Protein AF-A0A067BK32-F1 (afdb_monomer_lite)

Organism: Saprolegnia parasitica (strain CBS 223.65) (NCBI:txid695850)

Radius of gyration: 45.46 Å; chains: 1; bounding box: 81×69×122 Å

pLDDT: mean 74.35, std 18.33, range [33.38, 98.12]

Foldseek 3Di:
DDDPPDDDPVVVVVVVVPDPPPDPPPPPDDPDDDDDDDDDPPDDDDVVNVVVVVVVVVVVVVVVVVVVVVVCVVDPPPPVVVVVVVVVVVVVVVVVVVVVVVVVVVVVVVVVVVVVVVVCVVAVCQVVDPDDPPVNDLDADPPPRPVSVVVVVVVVVVCCVVVCVVVVVVVCPVPQDKDKDWDWDQDPPDPHGYTDIDIDIDHDDPDDPVVVVVD

Sequence (215 aa):
MASIAYGDDIFCQDIAVLVPTSGEASHDSPSSLSSGSEAKKRRRPTALDELKYLRAKHDELSTQLEQLRAITSIVPVESQWASRAATQAQAAQQALHENAQLQGLLDDQMKLLATLQRAFTRRPKLCAYSAMASWKRASLGPTDRHATLARILDDHLGKLSTEYIRHDLHAHEASRERYVHVQLEDSEDGDEASLVLHMTVCHSWPVPFMELAAL

Secondary structure (DSSP, 8-state):
------SHHHHHHHHHHHS------------------------PPPHHHHHHHHHHHHHHHHHHHHHHHHHHHHS----HHHHHHHHHHHHHHHHHHHHHHHHHHHHHHHHHHHHHHHHHHH-GGGGS-----TTTS----SSSHHHHHHHHHHHHHHHHHHHHHHTTHHHHTT--S-EEEEEEEEE-SSSS-EEEEEEEEE------HHHHTT-

Structure (mmCIF, N/CA/C/O backbone):
data_AF-A0A067BK32-F1
#
_entry.id   AF-A0A067BK32-F1
#
loop_
_atom_site.group_PDB
_atom_site.id
_atom_site.type_symbol
_atom_site.label_atom_id
_atom_site.label_alt_id
_atom_site.label_comp_id
_atom_site.label_asym_id
_atom_site.label_entity_id
_atom_site.label_seq_id
_atom_site.pdbx_PDB_ins_code
_atom_site.Cartn_x
_atom_site.Cartn_y
_atom_site.Cartn_z
_atom_site.occupancy
_atom_site.B_iso_or_equiv
_atom_site.auth_seq_id
_atom_site.auth_comp_id
_atom_site.auth_asym_id
_atom_site.auth_atom_id
_atom_site.pdbx_PDB_model_num
ATOM 1 N N . MET A 1 1 ? -8.965 25.009 11.854 1.00 38.75 1 MET A N 1
ATOM 2 C CA . MET A 1 1 ? -9.254 24.918 13.301 1.00 38.75 1 MET A CA 1
ATOM 3 C C . MET A 1 1 ? -10.749 25.095 13.499 1.00 38.75 1 MET A C 1
ATOM 5 O O . MET A 1 1 ? -11.219 26.222 13.494 1.00 38.75 1 MET A O 1
ATOM 9 N N . ALA A 1 2 ? -11.492 23.996 13.605 1.00 33.38 2 ALA A N 1
ATOM 10 C CA . ALA A 1 2 ? -12.879 24.002 14.056 1.00 33.38 2 ALA A CA 1
ATOM 11 C C . ALA A 1 2 ? -12.955 22.969 15.183 1.00 33.38 2 ALA A C 1
ATOM 13 O O . ALA A 1 2 ? -12.738 21.783 14.953 1.00 33.38 2 ALA A O 1
ATOM 14 N N . SER A 1 3 ? -13.113 23.466 16.408 1.00 43.81 3 SER A N 1
ATOM 15 C CA . SER A 1 3 ? -13.216 22.663 17.622 1.00 43.81 3 SER A CA 1
ATOM 16 C C . SER A 1 3 ? -14.595 22.012 17.650 1.00 43.81 3 SER A C 1
ATOM 18 O O . SER A 1 3 ? -15.600 22.715 17.739 1.00 43.81 3 SER A O 1
ATOM 20 N N . ILE A 1 4 ? -14.649 20.687 17.530 1.00 42.97 4 ILE A N 1
ATOM 21 C CA . ILE A 1 4 ? -15.878 19.913 17.715 1.00 42.97 4 ILE A CA 1
ATOM 22 C C . ILE A 1 4 ? -16.001 19.655 19.218 1.00 42.97 4 ILE A C 1
ATOM 24 O O . ILE A 1 4 ? -15.576 18.624 19.727 1.00 42.97 4 ILE A O 1
ATOM 28 N N . ALA A 1 5 ? -16.531 20.639 19.940 1.00 50.09 5 ALA A N 1
ATOM 29 C CA . ALA A 1 5 ? -17.083 20.433 21.271 1.00 50.09 5 ALA A CA 1
ATOM 30 C C . ALA A 1 5 ? -18.533 19.965 21.087 1.00 50.09 5 ALA A C 1
ATOM 32 O O . ALA A 1 5 ? -19.451 20.775 21.042 1.00 50.09 5 ALA A O 1
ATOM 33 N N . TYR A 1 6 ? -18.726 18.668 20.859 1.00 51.09 6 TYR A N 1
ATOM 34 C CA . TYR A 1 6 ? -20.048 18.045 20.789 1.00 51.09 6 TYR A CA 1
ATOM 35 C C . TYR A 1 6 ? -19.916 16.640 21.370 1.00 51.09 6 TYR A C 1
ATOM 37 O O . TYR A 1 6 ? -19.295 15.777 20.752 1.00 51.09 6 TYR A O 1
ATOM 45 N N . GLY A 1 7 ? -20.444 16.420 22.574 1.00 49.25 7 GLY A N 1
ATOM 46 C CA . GLY A 1 7 ? -20.444 15.081 23.163 1.00 49.25 7 GLY A CA 1
ATOM 47 C C . GLY A 1 7 ? -21.016 14.969 24.571 1.00 49.25 7 GLY A C 1
ATOM 48 O O . GLY A 1 7 ? -21.727 14.006 24.832 1.00 49.25 7 GLY A O 1
ATOM 49 N N . ASP A 1 8 ? -20.782 15.949 25.446 1.00 48.12 8 ASP A N 1
ATOM 50 C CA . ASP A 1 8 ? -21.099 15.766 26.874 1.00 48.12 8 ASP A CA 1
ATOM 51 C C . ASP A 1 8 ? -22.463 16.345 27.292 1.00 48.12 8 ASP A C 1
ATOM 53 O O . ASP A 1 8 ? -23.117 15.797 28.183 1.00 48.12 8 ASP A O 1
ATOM 57 N N . ASP A 1 9 ? -22.957 17.384 26.607 1.00 51.69 9 ASP A N 1
ATOM 58 C CA . ASP A 1 9 ? -24.233 18.031 26.962 1.00 51.69 9 ASP A CA 1
ATOM 59 C C . ASP A 1 9 ? -25.455 17.162 26.625 1.00 51.69 9 ASP A C 1
ATOM 61 O O . ASP A 1 9 ? -26.417 17.115 27.389 1.00 51.69 9 ASP A O 1
ATOM 65 N N . ILE A 1 10 ? -25.398 16.412 25.519 1.00 56.38 10 ILE A N 1
ATOM 66 C CA . ILE A 1 10 ? -26.507 15.551 25.069 1.00 56.38 10 ILE A CA 1
ATOM 67 C C . ILE A 1 10 ? -26.691 14.372 26.031 1.00 56.38 10 ILE A C 1
ATOM 69 O O . ILE A 1 10 ? -27.813 14.016 26.381 1.00 56.38 10 ILE A O 1
ATOM 73 N N . PHE A 1 11 ? -25.587 13.803 26.517 1.00 52.06 11 PHE A N 1
ATOM 74 C CA . PHE A 1 11 ? -25.623 12.668 27.432 1.00 52.06 11 PHE A CA 1
ATOM 75 C C . PHE A 1 11 ? -26.171 13.050 28.816 1.00 52.06 11 PHE A C 1
ATOM 77 O O . PHE A 1 11 ? -26.945 12.300 29.412 1.00 52.06 11 PHE A O 1
ATOM 84 N N . CYS A 1 12 ? -25.825 14.240 29.319 1.00 52.59 12 CYS A N 1
ATOM 85 C CA . CYS A 1 12 ? -26.337 14.733 30.600 1.00 52.59 12 CYS A CA 1
ATOM 86 C C . CYS A 1 12 ? -27.848 15.015 30.563 1.00 52.59 12 CYS A C 1
ATOM 88 O O . CYS A 1 12 ? -28.532 14.862 31.577 1.00 52.59 12 CYS A O 1
ATOM 90 N N . GLN A 1 13 ? -28.376 15.400 29.399 1.00 52.75 13 GLN A N 1
ATOM 91 C CA . GLN A 1 13 ? -29.782 15.764 29.239 1.00 52.75 13 GLN A CA 1
ATOM 92 C C . GLN A 1 13 ? -30.710 14.542 29.273 1.00 52.75 13 GLN A C 1
ATOM 94 O O . GLN A 1 13 ? -31.777 14.607 29.882 1.00 52.75 13 GLN A O 1
ATOM 99 N N . ASP A 1 14 ? -30.269 13.404 28.730 1.00 45.34 14 ASP A N 1
ATOM 100 C CA . ASP A 1 14 ? -31.047 12.158 28.726 1.00 45.34 14 ASP A CA 1
ATOM 101 C C . ASP A 1 14 ? -31.109 11.484 30.109 1.00 45.34 14 ASP A C 1
ATOM 103 O O . ASP A 1 14 ? -32.109 10.852 30.459 1.00 45.34 14 ASP A O 1
ATOM 107 N N . ILE A 1 15 ? -30.084 11.665 30.951 1.00 54.59 15 ILE A N 1
ATOM 108 C CA . ILE A 1 15 ? -30.085 11.158 32.335 1.00 54.59 15 ILE A CA 1
ATOM 109 C C . ILE A 1 15 ? -31.067 11.948 33.213 1.00 54.59 15 ILE A C 1
ATOM 111 O O . ILE A 1 15 ? -31.741 11.364 34.064 1.00 54.59 15 ILE A O 1
ATOM 115 N N . ALA A 1 16 ? -31.204 13.257 32.982 1.00 52.81 16 ALA A N 1
ATOM 116 C CA . ALA A 1 16 ? -32.119 14.113 33.738 1.00 52.81 16 ALA A CA 1
ATOM 117 C C . ALA A 1 16 ? -33.607 13.763 33.519 1.00 52.81 16 ALA A C 1
ATOM 119 O O . ALA A 1 16 ? -34.435 14.067 34.374 1.00 52.81 16 ALA A O 1
ATOM 120 N N . VAL A 1 17 ? -33.949 13.092 32.413 1.00 56.91 17 VAL A N 1
ATOM 121 C CA . VAL A 1 17 ? -35.329 12.691 32.075 1.00 56.91 17 VAL A CA 1
ATOM 122 C C . VAL A 1 17 ? -35.758 11.395 32.785 1.00 56.91 17 VAL A C 1
ATOM 124 O O . VAL A 1 17 ? -36.950 11.165 32.982 1.00 56.91 17 VAL A O 1
ATOM 127 N N . LEU A 1 18 ? -34.809 10.551 33.206 1.00 45.41 18 LEU A N 1
ATOM 128 C CA . LEU A 1 18 ? -35.074 9.230 33.800 1.00 45.41 18 LEU A CA 1
ATOM 129 C C . LEU A 1 18 ? -35.029 9.203 35.335 1.00 45.41 18 LEU A C 1
ATOM 131 O O . LEU A 1 18 ? -35.359 8.177 35.932 1.00 45.41 18 LEU A O 1
ATOM 135 N N . VAL A 1 19 ? -34.659 10.309 35.985 1.00 46.62 19 VAL A N 1
ATOM 136 C CA . VAL A 1 19 ? -34.807 10.470 37.436 1.00 46.62 19 VAL A CA 1
ATOM 137 C C . VAL A 1 19 ? -36.202 11.036 37.706 1.00 46.62 19 VAL A C 1
ATOM 139 O O . VAL A 1 19 ? -36.477 12.165 37.302 1.00 46.62 19 VAL A O 1
ATOM 142 N N . PRO A 1 20 ? -37.097 10.320 38.411 1.00 41.03 20 PRO A N 1
ATOM 143 C CA . PRO A 1 20 ? -38.292 10.939 38.957 1.00 41.03 20 PRO A CA 1
ATOM 144 C C . PRO A 1 20 ? -37.831 12.008 39.949 1.00 41.03 20 PRO A C 1
ATOM 146 O O . PRO A 1 20 ? -37.384 11.696 41.055 1.00 41.03 20 PRO A O 1
ATOM 149 N N . THR A 1 21 ? -37.901 13.277 39.552 1.00 49.91 21 THR A N 1
ATOM 150 C CA . THR A 1 21 ? -37.787 14.405 40.473 1.00 49.91 21 THR A CA 1
ATOM 151 C C . THR A 1 21 ? -39.028 14.372 41.360 1.00 49.91 21 THR A C 1
ATOM 153 O O . THR A 1 21 ? -40.045 15.003 41.071 1.00 49.91 21 THR A O 1
ATOM 156 N N . SER A 1 22 ? -38.984 13.555 42.411 1.00 42.84 22 SER A N 1
ATOM 157 C CA . SER A 1 22 ? -39.954 13.593 43.496 1.00 42.84 22 SER A CA 1
ATOM 158 C C . SER A 1 22 ? -39.910 14.986 44.114 1.00 42.84 22 SER A C 1
ATOM 160 O O . SER A 1 22 ? -38.999 15.301 44.871 1.00 42.84 22 SER A O 1
ATOM 162 N N . GLY A 1 23 ? -40.887 15.798 43.705 1.00 41.62 23 GLY A N 1
ATOM 163 C CA . GLY A 1 23 ? -41.367 17.044 44.292 1.00 41.62 23 GLY A CA 1
ATOM 164 C C . GLY A 1 23 ? -40.408 17.787 45.212 1.00 41.62 23 GLY A C 1
ATOM 165 O O . GLY A 1 23 ? -40.389 17.546 46.419 1.00 41.62 23 GLY A O 1
ATOM 166 N N . GLU A 1 24 ? -39.743 18.806 44.668 1.00 35.66 24 GLU A N 1
ATOM 167 C CA . GLU A 1 24 ? -39.462 19.994 45.465 1.00 35.66 24 GLU A CA 1
ATOM 168 C C . GLU A 1 24 ? -40.808 20.543 45.945 1.00 35.66 24 GLU A C 1
ATOM 170 O O . GLU A 1 24 ? -41.610 21.077 45.177 1.00 35.66 24 GLU A O 1
ATOM 175 N N . ALA A 1 25 ? -41.087 20.321 47.228 1.00 35.91 25 ALA A N 1
ATOM 176 C CA . ALA A 1 25 ? -42.214 20.908 47.916 1.00 35.91 25 ALA A CA 1
ATOM 177 C C . ALA A 1 25 ? -42.129 22.429 47.762 1.00 35.91 25 ALA A C 1
ATOM 179 O O . ALA A 1 25 ? -41.284 23.092 48.366 1.00 35.91 25 ALA A O 1
ATOM 180 N N . SER A 1 26 ? -43.019 22.968 46.931 1.00 35.00 26 SER A N 1
ATOM 181 C CA . SER A 1 26 ? -43.326 24.385 46.871 1.00 35.00 26 SER A CA 1
ATOM 182 C C . SER A 1 26 ? -43.656 24.854 48.284 1.00 35.00 26 SER A C 1
ATOM 184 O O . SER A 1 26 ? -44.648 24.437 48.883 1.00 35.00 26 SER A O 1
ATOM 186 N N . HIS A 1 27 ? -42.790 25.697 48.836 1.00 40.78 27 HIS A N 1
ATOM 187 C CA . HIS A 1 27 ? -43.061 26.417 50.068 1.00 40.78 27 HIS A CA 1
ATOM 188 C C . HIS A 1 27 ? -44.079 27.511 49.735 1.00 40.78 27 HIS A C 1
ATOM 190 O O . HIS A 1 27 ? -43.729 28.658 49.455 1.00 40.78 27 HIS A O 1
ATOM 196 N N . ASP A 1 28 ? -45.352 27.122 49.702 1.00 36.59 28 ASP A N 1
ATOM 197 C CA . ASP A 1 28 ? -46.462 28.047 49.559 1.00 36.59 28 ASP A CA 1
ATOM 198 C C . ASP A 1 28 ? -46.444 28.969 50.784 1.00 36.59 28 ASP A C 1
ATOM 200 O O . ASP A 1 28 ? -46.617 28.545 51.930 1.00 36.59 28 ASP A O 1
ATOM 204 N N . SER A 1 29 ? -46.083 30.226 50.545 1.00 42.22 29 SER A N 1
ATOM 205 C CA . SER A 1 29 ? -46.032 31.273 51.556 1.00 42.22 29 SER A CA 1
ATOM 206 C C . SER A 1 29 ? -47.353 32.030 51.499 1.00 42.22 29 SER A C 1
ATOM 208 O O . SER A 1 29 ? -47.528 32.849 50.592 1.00 42.22 29 SER A O 1
ATOM 210 N N . PRO A 1 30 ? -48.293 31.831 52.442 1.00 40.12 30 PRO A N 1
ATOM 211 C CA . PRO A 1 30 ? -49.469 32.672 52.494 1.00 40.12 30 PRO A CA 1
ATOM 212 C C . PRO A 1 30 ? -49.070 34.002 53.133 1.00 40.12 30 PRO A C 1
ATOM 214 O O . PRO A 1 30 ? -48.959 34.151 54.350 1.00 40.12 30 PRO A O 1
ATOM 217 N N . SER A 1 31 ? -48.844 34.992 52.276 1.00 40.00 31 SER A N 1
ATOM 218 C CA . SER A 1 31 ? -48.843 36.393 52.677 1.00 40.00 31 SER A CA 1
ATOM 219 C C . SER A 1 31 ? -50.287 36.805 52.967 1.00 40.00 31 SER A C 1
ATOM 221 O O . SER A 1 31 ? -51.027 37.155 52.053 1.00 40.00 31 SER A O 1
ATOM 223 N N . SER A 1 32 ? -50.704 36.786 54.232 1.00 35.78 32 SER A N 1
ATOM 224 C CA . SER A 1 32 ? -51.893 37.525 54.664 1.00 35.78 32 SER A CA 1
ATOM 225 C C . SER A 1 32 ? -51.626 38.235 55.984 1.00 35.78 32 SER A C 1
ATOM 227 O O . SER A 1 32 ? -51.485 37.613 57.037 1.00 35.78 32 SER A O 1
ATOM 229 N N . LEU A 1 33 ? -51.555 39.562 55.893 1.00 47.06 33 LEU A N 1
ATOM 230 C CA . LEU A 1 33 ? -51.548 40.501 57.005 1.00 47.06 33 LEU A CA 1
ATOM 231 C C . LEU A 1 33 ? -52.741 40.243 57.935 1.00 47.06 33 LEU A C 1
ATOM 233 O O . LEU A 1 33 ? -53.889 40.377 57.520 1.00 47.06 33 LEU A O 1
ATOM 237 N N . SER A 1 34 ? -52.472 39.941 59.204 1.00 38.38 34 SER A N 1
ATOM 238 C CA . SER A 1 34 ? -53.418 40.162 60.296 1.00 38.38 34 SER A CA 1
ATOM 239 C C . SER A 1 34 ? -52.679 40.209 61.634 1.00 38.38 34 SER A C 1
ATOM 241 O O . SER A 1 34 ? -51.953 39.296 62.015 1.00 38.38 34 SER A O 1
ATOM 243 N N . SER A 1 35 ? -52.847 41.353 62.286 1.00 43.84 35 SER A N 1
ATOM 244 C CA . SER A 1 35 ? -52.574 41.712 63.676 1.00 43.84 35 SER A CA 1
ATOM 245 C C . SER A 1 35 ? -52.558 40.582 64.718 1.00 43.84 35 SER A C 1
ATOM 247 O O . SER A 1 35 ? -53.483 39.779 64.774 1.00 43.84 35 SER A O 1
ATOM 249 N N . GLY A 1 36 ? -51.632 40.690 65.679 1.00 40.44 36 GLY A N 1
ATOM 250 C CA . GLY A 1 36 ? -51.876 40.256 67.062 1.00 40.44 36 GLY A CA 1
ATOM 251 C C . GLY A 1 36 ? -50.966 39.144 67.583 1.00 40.44 36 GLY A C 1
ATOM 252 O O . GLY A 1 36 ? -51.128 37.981 67.244 1.00 40.44 36 GLY A O 1
ATOM 253 N N . SER A 1 37 ? -50.022 39.548 68.437 1.00 47.47 37 SER A N 1
ATOM 254 C CA . SER A 1 37 ? -49.412 38.811 69.557 1.00 47.47 37 SER A CA 1
ATOM 255 C C . SER A 1 37 ? -49.754 37.320 69.741 1.00 47.47 37 SER A C 1
ATOM 257 O O . SER A 1 37 ? -50.876 36.985 70.099 1.00 47.47 37 SER A O 1
ATOM 259 N N . GLU A 1 38 ? -48.736 36.455 69.682 1.00 44.00 38 GLU A N 1
ATOM 260 C CA . GLU A 1 38 ? -48.214 35.715 70.849 1.00 44.00 38 GLU A CA 1
ATOM 261 C C . GLU A 1 38 ? -47.064 34.783 70.425 1.00 44.00 38 GLU A C 1
ATOM 263 O O . GLU A 1 38 ? -47.200 33.912 69.565 1.00 44.00 38 GLU A O 1
ATOM 268 N N . ALA A 1 39 ? -45.893 34.961 71.044 1.00 49.50 39 ALA A N 1
ATOM 269 C CA . ALA A 1 39 ? -44.723 34.122 70.814 1.00 49.50 39 ALA A CA 1
ATOM 270 C C . ALA A 1 39 ? -44.984 32.693 71.324 1.00 49.50 39 ALA A C 1
ATOM 272 O O . ALA A 1 39 ? -44.897 32.403 72.521 1.00 49.50 39 ALA A O 1
ATOM 273 N N . LYS A 1 40 ? -45.298 31.777 70.404 1.00 55.94 40 LYS A N 1
ATOM 274 C CA . LYS A 1 40 ? -45.532 30.362 70.705 1.00 55.94 40 LYS A CA 1
ATOM 275 C C . LYS A 1 40 ? -44.207 29.715 71.123 1.00 55.94 40 LYS A C 1
ATOM 277 O O . LYS A 1 40 ? -43.351 29.407 70.296 1.00 55.94 40 LYS A O 1
ATOM 282 N N . LYS A 1 41 ? -44.014 29.549 72.436 1.00 58.38 41 LYS A N 1
ATOM 283 C CA . LYS A 1 41 ? -42.850 28.875 73.036 1.00 58.38 41 LYS A CA 1
ATOM 284 C C . LYS A 1 41 ? -42.642 27.518 72.350 1.00 58.38 41 LYS A C 1
ATOM 286 O O . LYS A 1 41 ? -43.539 26.676 72.390 1.00 58.38 41 LYS A O 1
ATOM 291 N N . ARG A 1 42 ? -41.466 27.307 71.737 1.00 58.50 42 ARG A N 1
ATOM 292 C CA . ARG A 1 42 ? -41.041 26.019 71.155 1.00 58.50 42 ARG A CA 1
ATOM 293 C C . ARG A 1 42 ? -41.154 24.940 72.233 1.00 58.50 42 ARG A C 1
ATOM 295 O O . ARG A 1 42 ? -40.305 24.857 73.119 1.00 58.50 42 ARG A O 1
ATOM 302 N N . ARG A 1 43 ? -42.223 24.140 72.184 1.00 63.34 43 ARG A N 1
ATOM 303 C CA . ARG A 1 43 ? -42.344 22.930 72.999 1.00 63.34 43 ARG A CA 1
ATOM 304 C C . ARG A 1 43 ? -41.241 21.990 72.533 1.00 63.34 43 ARG A C 1
ATOM 306 O O . ARG A 1 43 ? -41.213 21.610 71.367 1.00 63.34 43 ARG A O 1
ATOM 313 N N . ARG A 1 44 ? -40.296 21.694 73.424 1.00 65.44 44 ARG A N 1
ATOM 314 C CA . ARG A 1 44 ? -39.288 20.665 73.172 1.00 65.44 44 ARG A CA 1
ATOM 315 C C . ARG A 1 44 ? -40.045 19.336 73.068 1.00 65.44 44 ARG A C 1
ATOM 317 O O . ARG A 1 44 ? -40.828 19.063 73.984 1.00 65.44 44 ARG A O 1
ATOM 324 N N . PRO A 1 45 ? -39.905 18.584 71.967 1.00 63.69 45 PRO A N 1
ATOM 325 C CA . PRO A 1 45 ? -40.526 17.273 71.859 1.00 63.69 45 PRO A CA 1
ATOM 326 C C . PRO A 1 45 ? -40.067 16.426 73.044 1.00 63.69 45 PRO A C 1
ATOM 328 O O . PRO A 1 45 ? -38.918 16.499 73.482 1.00 63.69 45 PRO A O 1
ATOM 331 N N . THR A 1 46 ? -41.006 15.709 73.649 1.00 73.94 46 THR A N 1
ATOM 332 C CA . THR A 1 46 ? -40.660 14.817 74.750 1.00 73.94 46 THR A CA 1
ATOM 333 C C . THR A 1 46 ? -39.939 13.603 74.173 1.00 73.94 46 THR A C 1
ATOM 335 O O . THR A 1 46 ? -40.235 13.187 73.054 1.00 73.94 46 THR A O 1
ATOM 338 N N . ALA A 1 47 ? -39.010 13.003 74.921 1.00 77.06 47 ALA A N 1
ATOM 339 C CA . ALA A 1 47 ? -38.246 11.839 74.454 1.00 77.06 47 ALA A CA 1
ATOM 340 C C . ALA A 1 47 ? -39.145 10.684 73.952 1.00 77.06 47 ALA A C 1
ATOM 342 O O . ALA A 1 47 ? -38.744 9.890 73.106 1.00 77.06 47 ALA A O 1
ATOM 343 N N . LEU A 1 48 ? -40.389 10.603 74.439 1.00 83.00 48 LEU A N 1
ATOM 344 C CA . LEU A 1 48 ? -41.381 9.632 73.978 1.00 83.00 48 LEU A CA 1
ATOM 345 C C . LEU A 1 48 ? -41.925 9.935 72.575 1.00 83.00 48 LEU A C 1
ATOM 347 O O . LEU A 1 48 ? -42.189 9.000 71.821 1.00 83.00 48 LEU A O 1
ATOM 351 N N . ASP A 1 49 ? -42.089 11.207 72.215 1.00 83.31 49 ASP A N 1
ATOM 352 C CA . ASP A 1 49 ? -42.539 11.610 70.878 1.00 83.31 49 ASP A CA 1
ATOM 353 C C . ASP A 1 49 ? -41.432 11.387 69.845 1.00 83.31 49 ASP A C 1
ATOM 355 O O . ASP A 1 49 ? -41.693 10.891 68.749 1.00 83.31 49 ASP A O 1
ATOM 359 N N . GLU A 1 50 ? -40.183 11.655 70.229 1.00 87.44 50 GLU A N 1
ATOM 360 C CA . GLU A 1 50 ? -39.010 11.355 69.405 1.00 87.44 50 GLU A CA 1
ATOM 361 C C . GLU A 1 50 ? -38.855 9.845 69.184 1.00 87.44 50 GLU A C 1
ATOM 363 O O . GLU A 1 50 ? -38.654 9.406 68.054 1.00 87.44 50 GLU A O 1
ATOM 368 N N . LEU A 1 51 ? -39.040 9.021 70.223 1.00 88.44 51 LEU A N 1
ATOM 369 C CA . LEU A 1 51 ? -39.012 7.561 70.087 1.00 88.44 51 LEU A CA 1
ATOM 370 C C . LEU A 1 51 ? -40.121 7.027 69.173 1.00 88.44 51 LEU A C 1
ATOM 372 O O . LEU A 1 51 ? -39.884 6.092 68.408 1.00 88.44 51 LEU A O 1
ATOM 376 N N . LYS A 1 52 ? -41.327 7.604 69.227 1.00 89.25 52 LYS A N 1
ATOM 377 C CA . LYS A 1 52 ? -42.424 7.234 68.319 1.00 89.25 52 LYS A CA 1
ATOM 378 C C . LYS A 1 52 ? -42.111 7.617 66.877 1.00 89.25 52 LYS A C 1
ATOM 380 O O . LYS A 1 52 ? -42.326 6.804 65.985 1.00 89.25 52 LYS A O 1
ATOM 385 N N . TYR A 1 53 ? -41.572 8.814 66.661 1.00 89.19 53 TYR A N 1
ATOM 386 C CA . TYR A 1 53 ? -41.147 9.268 65.341 1.00 89.19 53 TYR A CA 1
ATOM 387 C C . TYR A 1 53 ? -40.046 8.373 64.760 1.00 89.19 53 TYR A C 1
ATOM 389 O O . TYR A 1 53 ? -40.147 7.938 63.616 1.00 89.19 53 TYR A O 1
ATOM 397 N N . LEU A 1 54 ? -39.032 8.033 65.560 1.00 91.81 54 LEU A N 1
ATOM 398 C CA . LEU A 1 54 ? -37.936 7.166 65.129 1.00 91.81 54 LEU A CA 1
ATOM 399 C C . LEU A 1 54 ? -38.410 5.747 64.805 1.00 91.81 54 LEU A C 1
ATOM 401 O O . LEU A 1 54 ? -37.938 5.170 63.831 1.00 91.81 54 LEU A O 1
ATOM 405 N N . ARG A 1 55 ? -39.363 5.197 65.567 1.00 91.94 55 ARG A N 1
ATOM 406 C CA . ARG A 1 55 ? -39.976 3.897 65.249 1.00 91.94 55 ARG A CA 1
ATOM 407 C C . ARG A 1 55 ? -40.796 3.952 63.967 1.00 91.94 55 ARG A C 1
ATOM 409 O O . ARG A 1 55 ? -40.590 3.120 63.101 1.00 91.94 55 ARG A O 1
ATOM 416 N N . ALA A 1 56 ? -41.633 4.974 63.798 1.00 93.12 56 ALA A N 1
ATOM 417 C CA . ALA A 1 56 ? -42.388 5.155 62.560 1.00 93.12 56 ALA A CA 1
ATOM 418 C C . ALA A 1 56 ? -41.459 5.292 61.340 1.00 93.12 56 ALA A C 1
ATOM 420 O O . ALA A 1 56 ? -41.712 4.684 60.305 1.00 93.12 56 ALA A O 1
ATOM 421 N N . LYS A 1 57 ? -40.344 6.023 61.477 1.00 92.81 57 LYS A N 1
ATOM 422 C CA . LYS A 1 57 ? -39.323 6.132 60.426 1.00 92.81 57 LYS A CA 1
ATOM 423 C C . LYS A 1 57 ? -38.579 4.826 60.179 1.00 92.81 57 LYS A C 1
ATOM 425 O O . LYS A 1 57 ? -38.274 4.516 59.035 1.00 92.81 57 LYS A O 1
ATOM 430 N N . HIS A 1 58 ? -38.285 4.065 61.224 1.00 94.44 58 HIS A N 1
ATOM 431 C CA . HIS A 1 58 ? -37.690 2.741 61.090 1.00 94.44 58 HIS A CA 1
ATOM 432 C C . HIS A 1 58 ? -38.624 1.786 60.335 1.00 94.44 58 HIS A C 1
ATOM 434 O O . HIS A 1 58 ? -38.185 1.074 59.435 1.00 94.44 58 HIS A O 1
ATOM 440 N N . ASP A 1 59 ? -39.914 1.805 60.651 1.00 94.19 59 ASP A N 1
ATOM 441 C CA . ASP A 1 59 ? -40.917 0.954 60.012 1.00 94.19 59 ASP A CA 1
ATOM 442 C C . ASP A 1 59 ? -41.149 1.380 58.546 1.00 94.19 59 ASP A C 1
ATOM 444 O O . ASP A 1 59 ? -41.220 0.551 57.641 1.00 94.19 59 ASP A O 1
ATOM 448 N N . GLU A 1 60 ? -41.136 2.683 58.260 1.00 95.06 60 GLU A N 1
ATOM 449 C CA . GLU A 1 60 ? -41.164 3.214 56.891 1.00 95.06 60 GLU A CA 1
ATOM 450 C C . GLU A 1 60 ? -39.919 2.804 56.080 1.00 95.06 60 GLU A C 1
ATOM 452 O O . GLU A 1 60 ? -40.029 2.328 54.954 1.00 95.06 60 GLU A O 1
ATOM 457 N N . LEU A 1 61 ? -38.718 2.943 56.645 1.00 93.88 61 LEU A N 1
ATOM 458 C CA . LEU A 1 61 ? -37.478 2.604 55.940 1.00 93.88 61 LEU A CA 1
ATOM 459 C C . LEU A 1 61 ? -37.287 1.090 55.785 1.00 93.88 61 LEU A C 1
ATOM 461 O O . LEU A 1 61 ? -36.741 0.640 54.778 1.00 93.88 61 LEU A O 1
ATOM 465 N N . SER A 1 62 ? -37.741 0.293 56.753 1.00 93.12 62 SER A N 1
ATOM 466 C CA . SER A 1 62 ? -37.700 -1.171 56.662 1.00 93.12 62 SER A CA 1
ATOM 467 C C . SER A 1 62 ? -38.670 -1.692 55.606 1.00 93.12 62 SER A C 1
ATOM 469 O O . SER A 1 62 ? -38.268 -2.513 54.785 1.00 93.12 62 SER A O 1
ATOM 471 N N . THR A 1 63 ? -39.886 -1.144 55.527 1.00 93.25 63 THR A N 1
ATOM 472 C CA . THR A 1 63 ? -40.833 -1.481 54.451 1.00 93.25 63 THR A CA 1
ATOM 473 C C . THR A 1 63 ? -40.316 -1.058 53.073 1.00 93.25 63 THR A C 1
ATOM 475 O O . THR A 1 63 ? -40.413 -1.837 52.126 1.00 93.25 63 THR A O 1
ATOM 478 N N . GLN A 1 64 ? -39.682 0.114 52.947 1.00 91.69 64 GLN A N 1
ATOM 479 C CA . GLN A 1 64 ? -39.016 0.530 51.703 1.00 91.69 64 GLN A CA 1
ATOM 480 C C . GLN A 1 64 ? -37.861 -0.409 51.325 1.00 91.69 64 GLN A C 1
ATOM 482 O O . GLN A 1 64 ? -37.716 -0.774 50.158 1.00 91.69 64 GLN A O 1
ATOM 487 N N . LEU A 1 65 ? -37.059 -0.852 52.296 1.00 90.75 65 LEU A N 1
ATOM 488 C CA . LEU A 1 65 ? -35.991 -1.823 52.051 1.00 90.75 65 LEU A CA 1
ATOM 489 C C . LEU A 1 65 ? -36.528 -3.186 51.619 1.00 90.75 65 LEU A C 1
ATOM 491 O O . LEU A 1 65 ? -35.952 -3.806 50.728 1.00 90.75 65 LEU A O 1
ATOM 495 N N . GLU A 1 66 ? -37.607 -3.665 52.230 1.00 90.44 66 GLU A N 1
ATOM 496 C CA . GLU A 1 66 ? -38.249 -4.924 51.849 1.00 90.44 66 GLU A CA 1
ATOM 497 C C . GLU A 1 66 ? -38.836 -4.853 50.438 1.00 90.44 66 GLU A C 1
ATOM 499 O O . GLU A 1 66 ? -38.628 -5.774 49.648 1.00 90.44 66 GLU A O 1
ATOM 504 N N . GLN A 1 67 ? -39.472 -3.735 50.076 1.00 88.12 67 GLN A N 1
ATOM 505 C CA . GLN A 1 67 ? -39.957 -3.490 48.716 1.00 88.12 67 GLN A CA 1
ATOM 506 C C . GLN A 1 67 ? -38.808 -3.468 47.704 1.00 88.12 67 GLN A C 1
ATOM 508 O O . GLN A 1 67 ? -38.874 -4.153 46.685 1.00 88.12 67 GLN A O 1
ATOM 513 N N . LEU A 1 68 ? -37.723 -2.743 47.995 1.00 84.00 68 LEU A N 1
ATOM 514 C CA . LEU A 1 68 ? -36.559 -2.690 47.113 1.00 84.00 68 LEU A CA 1
ATOM 515 C C . LEU A 1 68 ? -35.913 -4.065 46.956 1.00 84.00 68 LEU A C 1
ATOM 517 O O . LEU A 1 68 ? -35.617 -4.450 45.829 1.00 84.00 68 LEU A O 1
ATOM 521 N N . ARG A 1 69 ? -35.760 -4.829 48.045 1.00 82.88 69 ARG A N 1
ATOM 522 C CA . ARG A 1 69 ? -35.225 -6.203 48.027 1.00 82.88 69 ARG A CA 1
ATOM 523 C C . ARG A 1 69 ? -36.108 -7.164 47.240 1.00 82.88 69 ARG A C 1
ATOM 525 O O . ARG A 1 69 ? -35.576 -8.000 46.518 1.00 82.88 69 ARG A O 1
ATOM 532 N N . ALA A 1 70 ? -37.429 -7.032 47.339 1.00 79.88 70 ALA A N 1
ATOM 533 C CA . ALA A 1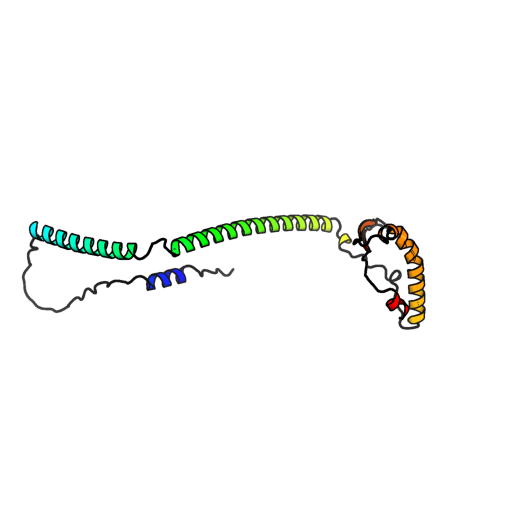 70 ? -38.365 -7.809 46.533 1.00 79.88 70 ALA A CA 1
ATOM 534 C C . ALA A 1 70 ? -38.249 -7.462 45.038 1.00 79.88 70 ALA A C 1
ATOM 536 O O . ALA A 1 70 ? -38.282 -8.349 44.195 1.00 79.88 70 ALA A O 1
ATOM 537 N N . ILE A 1 71 ? -38.031 -6.189 44.695 1.00 73.81 71 ILE A N 1
ATOM 538 C CA . ILE A 1 71 ? -37.790 -5.763 43.308 1.00 73.81 71 ILE A CA 1
ATOM 539 C C . ILE A 1 71 ? -36.426 -6.272 42.804 1.00 73.81 71 ILE A C 1
ATOM 541 O O . ILE A 1 71 ? -36.322 -6.743 41.672 1.00 73.81 71 ILE A O 1
ATOM 545 N N . THR A 1 72 ? -35.386 -6.240 43.648 1.00 66.62 72 THR A N 1
ATOM 546 C CA . THR A 1 72 ? -34.036 -6.723 43.291 1.00 66.62 72 THR A CA 1
ATOM 547 C C . THR A 1 72 ? -33.931 -8.245 43.217 1.00 66.62 72 THR A C 1
ATOM 549 O O . THR A 1 72 ? -33.025 -8.744 42.561 1.00 66.62 72 THR A O 1
ATOM 552 N N . SER A 1 73 ? -34.817 -9.002 43.871 1.00 64.31 73 SER A N 1
ATOM 553 C CA . SER A 1 73 ? -34.825 -10.469 43.783 1.00 64.31 73 SER A CA 1
ATOM 554 C C . SER A 1 73 ? -35.562 -10.996 42.547 1.00 64.31 73 SER A C 1
ATOM 556 O O . SER A 1 73 ? -35.263 -12.098 42.093 1.00 64.31 73 SER A O 1
ATOM 558 N N . ILE A 1 74 ? -36.493 -10.217 41.983 1.00 62.94 74 ILE A N 1
ATOM 559 C CA . ILE A 1 74 ? -37.254 -10.569 40.770 1.00 62.94 74 ILE A CA 1
ATOM 560 C C . ILE A 1 74 ? -36.459 -10.244 39.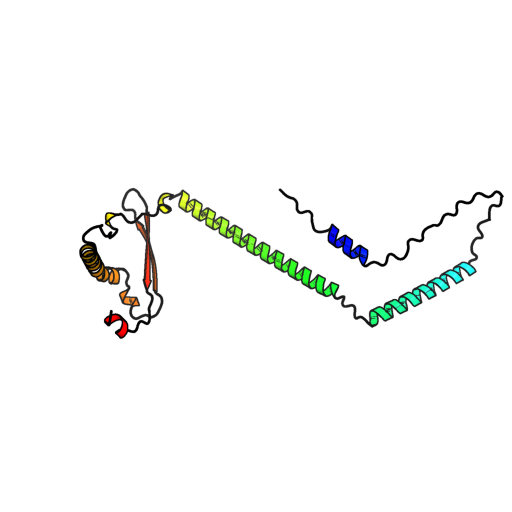494 1.00 62.94 74 ILE A C 1
ATOM 562 O O . ILE A 1 74 ? -36.602 -10.931 38.483 1.00 62.94 74 ILE A O 1
ATOM 566 N N . VAL A 1 75 ? -35.595 -9.226 39.532 1.00 57.97 75 VAL A N 1
ATOM 567 C CA . VAL A 1 75 ? -34.704 -8.867 38.422 1.00 57.97 75 VAL A CA 1
ATOM 568 C C . VAL A 1 75 ? -33.270 -9.199 38.835 1.00 57.97 75 VAL A C 1
ATOM 570 O O . VAL A 1 75 ? -32.725 -8.477 39.666 1.00 57.97 75 VAL A O 1
ATOM 573 N N . PRO A 1 76 ? -32.625 -10.247 38.288 1.00 57.09 76 PRO A N 1
ATOM 574 C CA . PRO A 1 76 ? -31.226 -10.510 38.590 1.00 57.09 76 PRO A CA 1
ATOM 575 C C . PRO A 1 76 ? -30.404 -9.326 38.076 1.00 57.09 76 PRO A C 1
ATOM 577 O O . PRO A 1 76 ? -30.263 -9.122 36.871 1.00 57.09 76 PRO A O 1
ATOM 580 N N . VAL A 1 77 ? -29.895 -8.504 38.994 1.00 59.88 77 VAL A N 1
ATOM 581 C CA . VAL A 1 77 ? -29.063 -7.337 38.680 1.00 59.88 77 VAL A CA 1
ATOM 582 C C . VAL A 1 77 ? -27.633 -7.799 38.388 1.00 59.88 77 VAL A C 1
ATOM 584 O O . VAL A 1 77 ? -26.677 -7.360 39.013 1.00 59.88 77 VAL A O 1
ATOM 587 N N . GLU A 1 78 ? -27.456 -8.643 37.376 1.00 61.78 78 GLU A N 1
ATOM 588 C CA . GLU A 1 78 ? -26.356 -8.374 36.455 1.00 61.78 78 GLU A CA 1
ATOM 589 C C . GLU A 1 78 ? -26.886 -7.302 35.512 1.00 61.78 78 GLU A C 1
ATOM 591 O O . GLU A 1 78 ? -27.511 -7.561 34.486 1.00 61.78 78 GLU A O 1
ATOM 596 N N . SER A 1 79 ? -26.752 -6.060 35.976 1.00 72.06 79 SER A N 1
ATOM 597 C CA . SER A 1 79 ? -27.161 -4.857 35.266 1.00 72.06 79 SER A CA 1
ATOM 598 C C . SER A 1 79 ? -26.742 -4.970 33.797 1.00 72.06 79 SER A C 1
ATOM 600 O O . SER A 1 79 ? -25.553 -5.046 33.494 1.00 72.06 79 SER A O 1
ATOM 602 N N . GLN A 1 80 ? -27.700 -4.981 32.865 1.00 79.38 80 GLN A N 1
ATOM 603 C CA . GLN A 1 80 ? -27.409 -5.030 31.423 1.00 79.38 80 GLN A CA 1
ATOM 604 C C . GLN A 1 80 ? -26.446 -3.903 31.005 1.00 79.38 80 GLN A C 1
ATOM 606 O O . GLN A 1 80 ? -25.678 -4.046 30.056 1.00 79.38 80 GLN A O 1
ATOM 611 N N . TRP A 1 81 ? -26.438 -2.802 31.761 1.00 82.81 81 TRP A N 1
ATOM 612 C CA . TRP A 1 81 ? -25.485 -1.708 31.626 1.00 82.81 81 TRP A CA 1
ATOM 613 C C . TRP A 1 81 ? -24.068 -2.068 32.055 1.00 82.81 81 TRP A C 1
ATOM 615 O O . TRP A 1 81 ? -23.135 -1.615 31.410 1.00 82.81 81 TRP A O 1
ATOM 625 N N . ALA A 1 82 ? -23.882 -2.894 33.085 1.00 85.44 82 ALA A N 1
ATOM 626 C CA . ALA A 1 82 ? -22.561 -3.385 33.471 1.00 85.44 82 ALA A CA 1
ATOM 627 C C . ALA A 1 82 ? -21.952 -4.257 32.363 1.00 85.44 82 ALA A C 1
ATOM 629 O O . ALA A 1 82 ? -20.793 -4.069 31.999 1.00 85.44 82 ALA A O 1
ATOM 630 N N . SER A 1 83 ? -22.755 -5.142 31.760 1.00 87.88 83 SER A N 1
ATOM 631 C CA . SER A 1 83 ? -22.328 -5.932 30.598 1.00 87.88 83 SER A CA 1
ATOM 632 C C . SER A 1 83 ? -21.978 -5.031 29.407 1.00 87.88 83 SER A C 1
ATOM 634 O O . SER A 1 83 ? -20.886 -5.137 28.850 1.00 87.88 83 SER A O 1
ATOM 636 N N . ARG A 1 84 ? -22.843 -4.064 29.070 1.00 90.88 84 ARG A N 1
ATOM 637 C CA . ARG A 1 84 ? -22.576 -3.103 27.986 1.00 90.88 84 ARG A CA 1
ATOM 638 C C . ARG A 1 84 ? -21.334 -2.251 28.247 1.00 90.88 84 ARG A C 1
ATOM 640 O O . ARG A 1 84 ? -20.503 -2.118 27.354 1.00 90.88 84 ARG A O 1
ATOM 647 N N . ALA A 1 85 ? -21.161 -1.742 29.462 1.00 93.19 85 ALA A N 1
ATOM 648 C CA . ALA A 1 85 ? -19.988 -0.965 29.850 1.00 93.19 85 ALA A CA 1
ATOM 649 C C . ALA A 1 85 ? -18.699 -1.789 29.720 1.00 93.19 85 ALA A C 1
ATOM 651 O O . ALA A 1 85 ? -17.712 -1.287 29.187 1.00 93.19 85 ALA A O 1
ATOM 652 N N . ALA A 1 86 ? -18.719 -3.066 30.118 1.00 93.50 86 ALA A N 1
ATOM 653 C CA . ALA A 1 86 ? -17.586 -3.967 29.929 1.00 93.50 86 ALA A CA 1
ATOM 654 C C . ALA A 1 86 ? -17.270 -4.186 28.438 1.00 93.50 86 ALA A C 1
ATOM 656 O O . ALA A 1 86 ? -16.113 -4.063 28.034 1.00 93.50 86 ALA A O 1
ATOM 657 N N . THR A 1 87 ? -18.287 -4.427 27.600 1.00 94.94 87 THR A N 1
ATOM 658 C CA . THR A 1 87 ? -18.082 -4.581 26.147 1.00 94.94 87 THR A CA 1
ATOM 659 C C . THR A 1 87 ? -17.547 -3.306 25.496 1.00 94.94 87 THR A C 1
ATOM 661 O O . THR A 1 87 ? -16.657 -3.373 24.652 1.00 94.94 87 THR A O 1
ATOM 664 N N . GLN A 1 88 ? -18.029 -2.136 25.921 1.00 96.31 88 GLN A N 1
ATOM 665 C CA . GLN A 1 88 ? -17.576 -0.850 25.402 1.00 96.31 88 GLN A CA 1
ATOM 666 C C . GLN A 1 88 ? -16.145 -0.537 25.846 1.00 96.31 88 GLN A C 1
ATOM 668 O O . GLN A 1 88 ? -15.355 -0.046 25.043 1.00 96.31 88 GLN A O 1
ATOM 673 N N . ALA A 1 89 ? -15.782 -0.868 27.087 1.00 96.38 89 ALA A N 1
ATOM 674 C CA . ALA A 1 89 ? -14.413 -0.738 27.574 1.00 96.38 89 ALA A CA 1
ATOM 675 C C . ALA A 1 89 ? -13.449 -1.633 26.780 1.00 96.38 89 ALA A C 1
ATOM 677 O O . ALA A 1 89 ? -12.387 -1.171 26.364 1.00 96.38 89 ALA A O 1
ATOM 678 N N . GLN A 1 90 ? -13.837 -2.882 26.505 1.00 96.56 90 GLN A N 1
ATOM 679 C CA . GLN A 1 90 ? -13.043 -3.793 25.681 1.00 96.56 90 GLN A CA 1
ATOM 680 C C . GLN A 1 90 ? -12.901 -3.281 24.241 1.00 96.56 90 GLN A C 1
ATOM 682 O O . GLN A 1 90 ? -11.792 -3.256 23.709 1.00 96.56 90 GLN A O 1
ATOM 687 N N . ALA A 1 91 ? -13.994 -2.823 23.624 1.00 96.50 91 ALA A N 1
ATOM 688 C CA . ALA A 1 91 ? -13.967 -2.261 22.275 1.00 96.50 91 ALA A CA 1
ATOM 689 C C . ALA A 1 91 ? -13.086 -1.002 22.196 1.00 96.50 91 ALA A C 1
ATOM 691 O O . ALA A 1 91 ? -12.312 -0.844 21.255 1.00 96.50 91 ALA A O 1
ATOM 692 N N . ALA A 1 92 ? -13.139 -0.131 23.209 1.00 97.38 92 ALA A N 1
ATOM 693 C CA . ALA A 1 92 ? -12.285 1.051 23.283 1.00 97.38 92 ALA A CA 1
ATOM 694 C C . ALA A 1 92 ? -10.798 0.676 23.403 1.00 97.38 92 ALA A C 1
ATOM 696 O O . ALA A 1 92 ? -9.958 1.260 22.722 1.00 97.38 92 ALA A O 1
ATOM 697 N N . GLN A 1 93 ? -10.464 -0.326 24.222 1.00 97.19 93 GLN A N 1
ATOM 698 C CA . GLN A 1 93 ? -9.092 -0.828 24.341 1.00 97.19 93 GLN A CA 1
ATOM 699 C C . GLN A 1 93 ? -8.578 -1.419 23.024 1.00 97.19 93 GLN A C 1
ATOM 701 O O . GLN A 1 93 ? -7.443 -1.142 22.636 1.00 97.19 93 GLN A O 1
ATOM 706 N N . GLN A 1 94 ? -9.413 -2.188 22.320 1.00 97.38 94 GLN A N 1
ATOM 707 C CA . GLN A 1 94 ? -9.077 -2.731 21.002 1.00 97.38 94 GLN A CA 1
ATOM 708 C C . GLN A 1 94 ? -8.826 -1.610 19.991 1.00 97.38 94 GLN A C 1
ATOM 710 O O . GLN A 1 94 ? -7.769 -1.586 19.366 1.00 97.38 94 GLN A O 1
ATOM 715 N N . ALA A 1 95 ? -9.722 -0.623 19.917 1.00 97.44 95 ALA A N 1
ATOM 716 C CA . ALA A 1 95 ? -9.568 0.518 19.021 1.00 97.44 95 ALA A CA 1
ATOM 717 C C . ALA A 1 95 ? -8.289 1.326 19.306 1.00 97.44 95 ALA A C 1
ATOM 719 O O . ALA A 1 95 ? -7.610 1.758 18.376 1.00 97.44 95 ALA A O 1
ATOM 720 N N . LEU A 1 96 ? -7.920 1.513 20.579 1.00 97.56 96 LEU A N 1
ATOM 721 C CA . LEU A 1 96 ? -6.666 2.181 20.945 1.00 97.56 96 LEU A CA 1
ATOM 722 C C . LEU A 1 96 ? -5.437 1.373 20.522 1.00 97.56 96 LEU A C 1
ATOM 724 O O . LEU A 1 96 ? -4.459 1.950 20.046 1.00 97.56 96 LEU A O 1
ATOM 728 N N . HIS A 1 97 ? -5.485 0.050 20.675 1.00 97.69 97 HIS A N 1
ATOM 729 C CA . HIS A 1 97 ? -4.395 -0.821 20.259 1.00 97.69 97 HIS A CA 1
ATOM 730 C C . HIS A 1 97 ? -4.214 -0.807 18.739 1.00 97.69 97 HIS A C 1
ATOM 732 O O . HIS A 1 97 ? -3.100 -0.619 18.256 1.00 97.69 97 HIS A O 1
ATOM 738 N N . GLU A 1 98 ? -5.305 -0.933 17.987 1.00 97.44 98 GLU A N 1
ATOM 739 C CA . GLU A 1 98 ? -5.296 -0.843 16.527 1.00 97.44 98 GLU A CA 1
ATOM 740 C C . GLU A 1 98 ? -4.799 0.523 16.052 1.00 97.44 98 GLU A C 1
ATOM 742 O O . GLU A 1 98 ? -3.970 0.594 15.149 1.00 97.44 98 GLU A O 1
ATOM 747 N N . ASN A 1 99 ? -5.224 1.615 16.692 1.00 97.19 99 ASN A N 1
ATOM 748 C CA . ASN A 1 99 ? -4.745 2.952 16.346 1.00 97.19 99 ASN A CA 1
ATOM 749 C C . ASN A 1 99 ? -3.227 3.072 16.552 1.00 97.19 99 ASN A C 1
ATOM 751 O O . ASN A 1 99 ? -2.524 3.539 15.660 1.00 97.19 99 ASN A O 1
ATOM 755 N N . ALA A 1 100 ? -2.700 2.567 17.672 1.00 97.12 100 ALA A N 1
ATOM 756 C CA . ALA A 1 100 ? -1.259 2.538 17.913 1.00 97.12 100 ALA A CA 1
ATOM 757 C C . ALA A 1 100 ? -0.506 1.690 16.868 1.00 97.12 100 ALA A C 1
ATOM 759 O O . ALA A 1 100 ? 0.559 2.094 16.401 1.00 97.12 100 ALA A O 1
ATOM 760 N N . GLN A 1 101 ? -1.065 0.547 16.454 1.00 97.81 101 GLN A N 1
ATOM 761 C CA . GLN A 1 101 ? -0.488 -0.268 15.379 1.00 97.81 101 GLN A CA 1
ATOM 762 C C . GLN A 1 101 ? -0.477 0.479 14.038 1.00 97.81 101 GLN A C 1
ATOM 764 O O . GLN A 1 101 ? 0.545 0.505 13.354 1.00 97.81 101 GLN A O 1
ATOM 769 N N . LEU A 1 102 ? -1.593 1.112 13.670 1.00 98.12 102 LEU A N 1
ATOM 770 C CA . LEU A 1 102 ? -1.719 1.871 12.426 1.00 98.12 102 LEU A CA 1
ATOM 771 C C . LEU A 1 102 ? -0.770 3.072 12.394 1.00 98.12 102 LEU A C 1
ATOM 773 O O . LEU A 1 102 ? -0.159 3.330 11.360 1.00 98.12 102 LEU A O 1
ATOM 777 N N . GLN A 1 103 ? -0.603 3.769 13.519 1.00 97.81 103 GLN A N 1
ATOM 778 C CA . GLN A 1 103 ? 0.381 4.843 13.653 1.00 97.81 103 GLN A CA 1
ATOM 779 C C . GLN A 1 103 ? 1.805 4.326 13.430 1.00 97.81 103 GLN A C 1
ATOM 781 O O . GLN A 1 103 ? 2.548 4.923 12.657 1.00 97.81 103 GLN A O 1
ATOM 786 N N . GLY A 1 104 ? 2.162 3.176 14.013 1.00 96.88 104 GLY A N 1
ATOM 787 C CA . GLY A 1 104 ? 3.467 2.550 13.783 1.00 96.88 104 GLY A CA 1
ATOM 788 C C . GLY A 1 104 ? 3.712 2.200 12.311 1.00 96.88 104 GLY A C 1
ATOM 789 O O . GLY A 1 104 ? 4.765 2.523 11.763 1.00 96.88 104 GLY A O 1
ATOM 790 N N . LEU A 1 105 ? 2.719 1.607 11.638 1.00 97.25 105 LEU A N 1
ATOM 791 C CA . LEU A 1 105 ? 2.806 1.306 10.204 1.00 97.25 105 LEU A CA 1
ATOM 792 C C . LEU A 1 105 ? 2.948 2.574 9.354 1.00 97.25 105 LEU A C 1
ATOM 794 O O . LEU A 1 105 ? 3.701 2.582 8.379 1.00 97.25 105 LEU A O 1
ATOM 798 N N . LEU A 1 106 ? 2.241 3.645 9.717 1.00 98.00 106 LEU A N 1
ATOM 799 C CA . LEU A 1 106 ? 2.325 4.929 9.029 1.00 98.00 106 LEU A CA 1
ATOM 800 C C . LEU A 1 106 ? 3.718 5.546 9.193 1.00 98.00 106 LEU A C 1
ATOM 802 O O . LEU A 1 106 ? 4.310 5.972 8.202 1.00 98.00 106 LEU A O 1
ATOM 806 N N . ASP A 1 107 ? 4.275 5.529 10.403 1.00 97.56 107 ASP A N 1
ATOM 807 C CA . ASP A 1 107 ? 5.632 6.013 10.670 1.00 97.56 107 ASP A CA 1
ATOM 808 C C . ASP A 1 107 ? 6.679 5.237 9.861 1.00 97.56 107 ASP A C 1
ATOM 810 O O . ASP A 1 107 ? 7.619 5.823 9.316 1.00 97.56 107 ASP A O 1
ATOM 814 N N . ASP A 1 108 ? 6.518 3.922 9.733 1.00 96.62 108 ASP A N 1
ATOM 815 C CA . ASP A 1 108 ? 7.415 3.089 8.933 1.00 96.62 108 ASP A CA 1
ATOM 816 C C . ASP A 1 108 ? 7.293 3.380 7.433 1.00 96.62 108 ASP A C 1
ATOM 818 O O . ASP A 1 108 ? 8.310 3.496 6.740 1.00 96.62 108 ASP A O 1
ATOM 822 N N . GLN A 1 109 ? 6.077 3.601 6.927 1.00 96.44 109 GLN A N 1
ATOM 823 C CA . GLN A 1 109 ? 5.873 4.059 5.551 1.00 96.44 109 GLN A CA 1
ATOM 824 C C . GLN A 1 109 ? 6.473 5.448 5.317 1.00 96.44 109 GLN A C 1
ATOM 826 O O . GLN A 1 109 ? 7.089 5.681 4.276 1.00 96.44 109 GLN A O 1
ATOM 831 N N . MET A 1 110 ? 6.365 6.365 6.281 1.00 97.69 110 MET A N 1
ATOM 832 C CA . MET A 1 110 ? 6.999 7.680 6.197 1.00 97.69 110 MET A CA 1
ATOM 833 C C . MET A 1 110 ? 8.526 7.572 6.146 1.00 97.69 110 MET A C 1
ATOM 835 O O . MET A 1 110 ? 9.159 8.253 5.336 1.00 97.69 110 MET A O 1
ATOM 839 N N . LYS A 1 111 ? 9.132 6.687 6.950 1.00 96.81 111 LYS A N 1
ATOM 840 C CA . LYS A 1 111 ? 10.575 6.400 6.880 1.00 96.81 111 LYS A CA 1
ATOM 841 C C . LYS A 1 111 ? 10.951 5.838 5.511 1.00 96.81 111 LYS A C 1
ATOM 843 O O . LYS A 1 111 ? 11.911 6.320 4.911 1.00 96.81 111 LYS A O 1
ATOM 848 N N . LEU A 1 112 ? 10.188 4.877 4.986 1.00 96.25 112 LEU A N 1
ATOM 849 C CA . LEU A 1 112 ? 10.416 4.318 3.652 1.00 96.25 112 LEU A CA 1
ATOM 850 C C . LEU A 1 112 ? 10.359 5.414 2.580 1.00 96.25 112 LEU A C 1
ATOM 852 O O . LEU A 1 112 ? 11.300 5.554 1.800 1.00 96.25 112 LEU A O 1
ATOM 856 N N . LEU A 1 113 ? 9.316 6.244 2.580 1.00 95.44 113 LEU A N 1
ATOM 857 C CA . LEU A 1 113 ? 9.186 7.362 1.647 1.00 95.44 113 LEU A CA 1
ATOM 858 C C . LEU A 1 113 ? 10.349 8.347 1.767 1.00 95.44 113 LEU A C 1
ATOM 860 O O . LEU A 1 113 ? 10.888 8.764 0.746 1.00 95.44 113 LEU A O 1
ATOM 864 N N . ALA A 1 114 ? 10.804 8.667 2.979 1.00 94.50 114 ALA A N 1
ATOM 865 C CA . ALA A 1 114 ? 11.970 9.523 3.180 1.00 94.50 114 ALA A CA 1
ATOM 866 C C . ALA A 1 114 ? 13.257 8.892 2.615 1.00 94.50 114 ALA A C 1
ATOM 868 O O . ALA A 1 114 ? 14.074 9.589 2.006 1.00 94.50 114 ALA A O 1
ATOM 869 N N . THR A 1 115 ? 13.443 7.575 2.768 1.00 92.81 115 THR A N 1
ATOM 870 C CA . THR A 1 115 ? 14.592 6.870 2.173 1.00 92.81 115 THR A CA 1
ATOM 871 C C . THR A 1 115 ? 14.531 6.867 0.648 1.00 92.81 115 THR A C 1
ATOM 873 O O . THR A 1 115 ? 15.533 7.187 0.008 1.00 92.81 115 THR A O 1
ATOM 876 N N . LEU A 1 116 ? 13.358 6.605 0.063 1.00 89.00 116 LEU A N 1
ATOM 877 C CA . LEU A 1 116 ? 13.140 6.663 -1.380 1.00 89.00 116 LEU A CA 1
ATOM 878 C C . LEU A 1 116 ? 13.350 8.082 -1.906 1.00 89.00 116 LEU A C 1
ATOM 880 O O . LEU A 1 116 ? 14.085 8.275 -2.867 1.00 89.00 116 LEU A O 1
ATOM 884 N N . GLN A 1 117 ? 12.810 9.098 -1.234 1.00 89.62 117 GLN A N 1
ATOM 885 C CA . GLN A 1 117 ? 13.036 10.499 -1.577 1.00 89.62 117 GLN A CA 1
ATOM 886 C C . GLN A 1 117 ? 14.526 10.850 -1.515 1.00 89.62 117 GLN A C 1
ATOM 888 O O . GLN A 1 117 ? 15.035 11.530 -2.403 1.00 89.62 117 GLN A O 1
ATOM 893 N N . ARG A 1 118 ? 15.269 10.364 -0.515 1.00 88.94 118 ARG A N 1
ATOM 894 C CA . ARG A 1 118 ? 16.725 10.554 -0.447 1.00 88.94 118 ARG A CA 1
ATOM 895 C C . ARG A 1 118 ? 17.452 9.850 -1.597 1.00 88.94 118 ARG A C 1
ATOM 897 O O . ARG A 1 118 ? 18.408 10.403 -2.138 1.00 88.94 118 ARG A O 1
ATOM 904 N N . ALA A 1 119 ? 17.018 8.653 -1.980 1.00 83.44 119 ALA A N 1
ATOM 905 C CA . ALA A 1 119 ? 17.568 7.937 -3.128 1.00 83.44 119 ALA A CA 1
ATOM 906 C C . ALA A 1 119 ? 17.292 8.689 -4.444 1.00 83.44 119 ALA A C 1
ATOM 908 O O . ALA A 1 119 ? 18.214 8.920 -5.226 1.00 83.44 119 ALA A O 1
ATOM 909 N N . PHE A 1 120 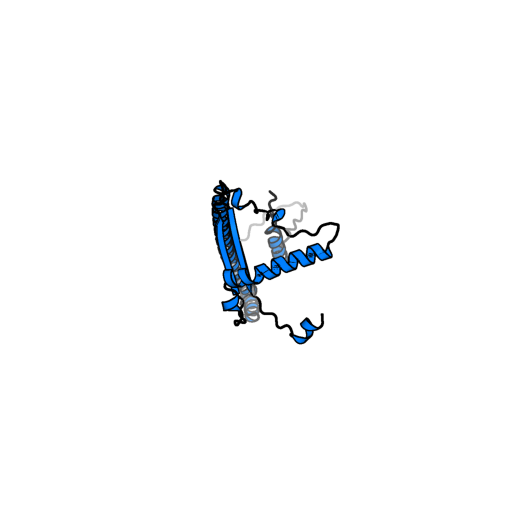? 16.062 9.169 -4.641 1.00 81.25 120 PHE A N 1
ATOM 910 C CA . PHE A 1 120 ? 15.663 9.924 -5.829 1.00 81.25 120 PHE A CA 1
ATOM 911 C C . PHE A 1 120 ? 16.278 11.324 -5.888 1.00 81.25 120 PHE A C 1
ATOM 913 O O . PHE A 1 120 ? 16.691 11.757 -6.952 1.00 81.25 120 PHE A O 1
ATOM 920 N N . THR A 1 121 ? 16.431 12.030 -4.769 1.00 82.94 121 THR A N 1
ATOM 921 C CA . THR A 1 121 ? 17.141 13.328 -4.740 1.00 82.94 121 THR A CA 1
ATOM 922 C C . THR A 1 121 ? 18.628 13.187 -5.051 1.00 82.94 121 THR A C 1
ATOM 924 O O . THR A 1 121 ? 19.205 14.075 -5.671 1.00 82.94 121 THR A O 1
ATOM 927 N N . ARG A 1 122 ? 19.257 12.066 -4.673 1.00 81.19 122 ARG A N 1
ATOM 928 C CA . ARG A 1 122 ? 20.638 11.743 -5.073 1.00 81.19 122 ARG A CA 1
ATOM 929 C C . ARG A 1 122 ? 20.763 11.428 -6.560 1.00 81.19 122 ARG A C 1
ATOM 931 O O . ARG A 1 122 ? 21.814 11.678 -7.139 1.00 81.19 122 ARG A O 1
ATOM 938 N N . ARG A 1 123 ? 19.720 10.857 -7.161 1.00 74.31 123 ARG A N 1
ATOM 939 C CA . ARG A 1 123 ? 19.694 10.456 -8.570 1.00 74.31 123 ARG A CA 1
ATOM 940 C C . ARG A 1 123 ? 18.371 10.888 -9.222 1.00 74.31 123 ARG A C 1
ATOM 942 O O . ARG A 1 123 ? 17.536 10.040 -9.535 1.00 74.31 123 ARG A O 1
ATOM 949 N N . PRO A 1 124 ? 18.167 12.199 -9.455 1.00 68.94 124 PRO A N 1
ATOM 950 C CA . PRO A 1 124 ? 16.885 12.734 -9.929 1.00 68.94 124 PRO A CA 1
ATOM 951 C C . PRO A 1 124 ? 16.500 12.224 -11.323 1.00 68.94 124 PRO A C 1
ATOM 953 O O . PRO A 1 124 ? 15.322 12.187 -11.665 1.00 68.94 124 PRO A O 1
ATOM 956 N N . LYS A 1 125 ? 17.483 11.772 -12.111 1.00 63.38 125 LYS A N 1
ATOM 957 C CA . LYS A 1 125 ? 17.276 11.197 -13.444 1.00 63.38 125 LYS A CA 1
ATOM 958 C C . LYS A 1 125 ? 16.715 9.763 -13.419 1.00 63.38 125 LYS A C 1
ATOM 960 O O . LYS A 1 125 ? 16.246 9.310 -14.449 1.00 63.38 125 LYS A O 1
ATOM 965 N N . LEU A 1 126 ? 16.647 9.086 -12.261 1.00 63.53 126 LEU A N 1
ATOM 966 C CA . LEU A 1 126 ? 15.909 7.813 -12.115 1.00 63.53 126 LEU A CA 1
ATOM 967 C C . LEU A 1 126 ? 14.393 7.990 -12.260 1.00 63.53 126 LEU A C 1
ATOM 969 O O . LEU A 1 126 ? 13.693 7.066 -12.657 1.00 63.53 126 LEU A O 1
ATOM 973 N N . CYS A 1 127 ? 13.884 9.181 -11.940 1.00 61.19 127 CYS A N 1
ATOM 974 C CA . CYS A 1 127 ? 12.488 9.540 -12.175 1.00 61.19 127 CYS A CA 1
ATOM 975 C C . CYS A 1 127 ? 12.232 9.945 -13.635 1.00 61.19 127 CYS A C 1
ATOM 977 O O . CYS A 1 127 ? 11.078 10.130 -14.023 1.00 61.19 127 CYS A O 1
ATOM 979 N N . ALA A 1 128 ? 13.284 10.117 -14.445 1.00 62.84 128 ALA A N 1
ATOM 980 C CA . ALA A 1 128 ? 13.141 10.371 -15.866 1.00 62.84 128 ALA A CA 1
ATOM 981 C C . ALA A 1 128 ? 12.911 9.029 -16.563 1.00 62.84 128 ALA A C 1
ATOM 983 O O . ALA A 1 128 ? 13.823 8.222 -16.729 1.00 62.84 128 ALA A O 1
ATOM 984 N N . TYR A 1 129 ? 11.667 8.779 -16.965 1.00 59.00 129 TYR A N 1
ATOM 985 C CA . TYR A 1 129 ? 11.362 7.655 -17.835 1.00 59.00 129 TYR A CA 1
ATOM 986 C C . TYR A 1 129 ? 12.127 7.856 -19.146 1.00 59.00 129 TYR A C 1
ATOM 988 O O . TYR A 1 129 ? 11.815 8.778 -19.905 1.00 59.00 129 TYR A O 1
ATOM 996 N N . SER A 1 130 ? 13.144 7.026 -19.397 1.00 59.66 130 SER A N 1
ATOM 997 C CA . SER A 1 130 ? 13.825 6.992 -20.690 1.00 59.66 130 SER A CA 1
ATOM 998 C C . SER A 1 130 ? 12.805 6.533 -21.723 1.00 59.66 130 SER A C 1
ATOM 1000 O O . SER A 1 130 ? 12.522 5.345 -21.885 1.00 59.66 130 SER A O 1
ATOM 1002 N N . ALA A 1 131 ? 12.149 7.500 -22.362 1.00 58.47 131 ALA A N 1
ATOM 1003 C CA . ALA A 1 131 ? 11.202 7.220 -23.416 1.00 58.47 131 ALA A CA 1
ATOM 1004 C C . ALA A 1 131 ? 11.969 6.491 -24.518 1.00 58.47 131 ALA A C 1
ATOM 1006 O O . ALA A 1 131 ? 12.901 7.052 -25.095 1.00 58.47 131 ALA A O 1
ATOM 1007 N N . MET A 1 132 ? 11.576 5.245 -24.802 1.00 61.56 132 MET A N 1
ATOM 1008 C CA . MET A 1 132 ? 12.158 4.465 -25.890 1.00 61.56 132 MET A CA 1
ATOM 1009 C C . MET A 1 132 ? 12.250 5.349 -27.134 1.00 61.56 132 MET A C 1
ATOM 1011 O O . MET A 1 132 ? 11.225 5.881 -27.588 1.00 61.56 132 MET A O 1
ATOM 1015 N N . ALA A 1 133 ? 13.485 5.549 -27.613 1.00 65.19 133 ALA A N 1
ATOM 1016 C CA . ALA A 1 133 ? 13.788 6.508 -28.665 1.00 65.19 133 ALA A CA 1
ATOM 1017 C C . ALA A 1 133 ? 12.827 6.315 -29.843 1.00 65.19 133 ALA A C 1
ATOM 1019 O O . ALA A 1 133 ? 12.516 5.183 -30.214 1.00 65.19 133 ALA A O 1
ATOM 1020 N N . SER A 1 134 ? 12.335 7.408 -30.427 1.00 61.72 134 SER A N 1
ATOM 1021 C CA . SER A 1 134 ? 11.292 7.365 -31.463 1.00 61.72 134 SER A CA 1
ATOM 1022 C C . SER A 1 134 ? 11.658 6.470 -32.651 1.00 61.72 134 SER A C 1
ATOM 1024 O O . SER A 1 134 ? 10.777 5.844 -33.225 1.00 61.72 134 SER A O 1
ATOM 1026 N N . TRP A 1 135 ? 12.950 6.338 -32.961 1.00 63.38 135 TRP A N 1
ATOM 1027 C CA . TRP A 1 135 ? 13.467 5.443 -33.999 1.00 63.38 135 TRP A CA 1
ATOM 1028 C C . TRP A 1 135 ? 13.452 3.954 -33.614 1.00 63.38 135 TRP A C 1
ATOM 1030 O O . TRP A 1 135 ? 13.361 3.105 -34.494 1.00 63.38 135 TRP A O 1
ATOM 1040 N N . LYS A 1 136 ? 13.512 3.621 -32.315 1.00 66.56 136 LYS A N 1
ATOM 1041 C CA . LYS A 1 136 ? 13.314 2.251 -31.799 1.00 66.56 136 LYS A CA 1
ATOM 1042 C C . LYS A 1 136 ? 11.833 1.875 -31.741 1.00 66.56 136 LYS A C 1
ATOM 1044 O O . LYS A 1 136 ? 11.495 0.703 -31.609 1.00 66.56 136 LYS A O 1
ATOM 1049 N N . ARG A 1 137 ? 10.937 2.862 -31.823 1.00 73.81 137 ARG A N 1
ATOM 1050 C CA . ARG A 1 137 ? 9.495 2.638 -31.851 1.00 73.81 137 ARG A CA 1
ATOM 1051 C C . ARG A 1 137 ? 9.068 2.307 -33.274 1.00 73.81 137 ARG A C 1
ATOM 1053 O O . ARG A 1 137 ? 9.053 3.175 -34.145 1.00 73.81 137 ARG A O 1
ATOM 1060 N N . ALA A 1 138 ? 8.669 1.060 -33.489 1.00 76.44 138 ALA A N 1
ATOM 1061 C CA . ALA A 1 138 ? 7.977 0.667 -34.703 1.00 76.44 138 ALA A CA 1
ATOM 1062 C C . ALA A 1 138 ? 6.705 1.524 -34.842 1.00 76.44 138 ALA A C 1
ATOM 1064 O O . ALA A 1 138 ? 5.771 1.409 -34.048 1.00 76.44 138 ALA A O 1
ATOM 1065 N N . SER A 1 139 ? 6.705 2.454 -35.796 1.00 81.12 139 SER A N 1
ATOM 1066 C CA . SER A 1 139 ? 5.582 3.356 -36.045 1.00 81.12 139 SER A CA 1
ATOM 1067 C C . SER A 1 139 ? 5.064 3.148 -37.460 1.00 81.12 139 SER A C 1
ATOM 1069 O O . SER A 1 139 ? 5.829 2.971 -38.407 1.00 81.12 139 SER A O 1
ATOM 1071 N N . LEU A 1 140 ? 3.740 3.123 -37.590 1.00 86.75 140 LEU A N 1
ATOM 1072 C CA . LEU A 1 140 ? 3.071 3.009 -38.879 1.00 86.75 140 LEU A CA 1
ATOM 1073 C C . LEU A 1 140 ? 2.884 4.410 -39.459 1.00 86.75 140 LEU A C 1
ATOM 1075 O O . LEU A 1 140 ? 2.323 5.286 -38.799 1.00 86.75 140 LEU A O 1
ATOM 1079 N N . GLY A 1 141 ? 3.339 4.608 -40.695 1.00 83.00 141 GLY A N 1
ATOM 1080 C CA . GLY A 1 141 ? 3.134 5.852 -41.432 1.00 83.00 141 GLY A CA 1
ATOM 1081 C C . GLY A 1 141 ? 1.679 6.057 -41.886 1.00 83.00 141 GLY A C 1
ATOM 1082 O O . GLY A 1 141 ? 0.832 5.173 -41.719 1.00 83.00 141 GLY A O 1
ATOM 1083 N N . PRO A 1 142 ? 1.362 7.227 -42.468 1.00 84.44 142 PRO A N 1
ATOM 1084 C CA . PRO A 1 142 ? 0.040 7.504 -43.032 1.00 84.44 142 PRO A CA 1
ATOM 1085 C C . PRO A 1 142 ? -0.215 6.744 -44.344 1.00 84.44 142 PRO A C 1
ATOM 1087 O O . PRO A 1 142 ? -1.358 6.419 -44.657 1.00 84.44 142 PRO A O 1
ATOM 1090 N N . THR A 1 143 ? 0.839 6.426 -45.094 1.00 87.12 143 THR A N 1
ATOM 1091 C CA . THR A 1 143 ? 0.800 5.675 -46.353 1.00 87.12 143 THR A CA 1
ATOM 1092 C C . THR A 1 143 ? 1.468 4.312 -46.188 1.00 87.12 143 THR A C 1
ATOM 1094 O O . THR A 1 143 ? 2.292 4.121 -45.298 1.00 87.12 143 THR A O 1
ATOM 1097 N N . ASP A 1 144 ? 1.069 3.352 -47.026 1.00 82.69 144 ASP A N 1
ATOM 1098 C CA . ASP A 1 144 ? 1.635 1.995 -47.083 1.00 82.69 144 ASP A CA 1
ATOM 1099 C C . ASP A 1 144 ? 1.732 1.265 -45.724 1.00 82.69 144 ASP A C 1
ATOM 1101 O O . ASP A 1 144 ? 2.711 0.603 -45.365 1.00 82.69 144 ASP A O 1
ATOM 1105 N N . ARG A 1 145 ? 0.669 1.414 -44.926 1.00 88.81 145 ARG A N 1
ATOM 1106 C CA . ARG A 1 145 ? 0.573 0.861 -43.569 1.00 88.81 145 ARG A CA 1
ATOM 1107 C C . ARG A 1 145 ? 0.717 -0.653 -43.537 1.00 88.81 145 ARG A C 1
ATOM 1109 O O . ARG A 1 145 ? 1.369 -1.160 -42.636 1.00 88.81 145 ARG A O 1
ATOM 1116 N N . HIS A 1 146 ? 0.106 -1.357 -44.489 1.00 89.44 146 HIS A N 1
ATOM 1117 C CA . HIS A 1 146 ? 0.085 -2.820 -44.498 1.00 89.44 146 HIS A CA 1
ATOM 1118 C C . HIS A 1 146 ? 1.462 -3.406 -44.811 1.00 89.44 146 HIS A C 1
ATOM 1120 O O . HIS A 1 146 ? 1.911 -4.279 -44.075 1.00 89.44 146 HIS A O 1
ATOM 1126 N N . ALA A 1 147 ? 2.167 -2.897 -45.827 1.00 88.50 147 ALA A N 1
ATOM 1127 C CA . ALA A 1 147 ? 3.514 -3.380 -46.123 1.00 88.50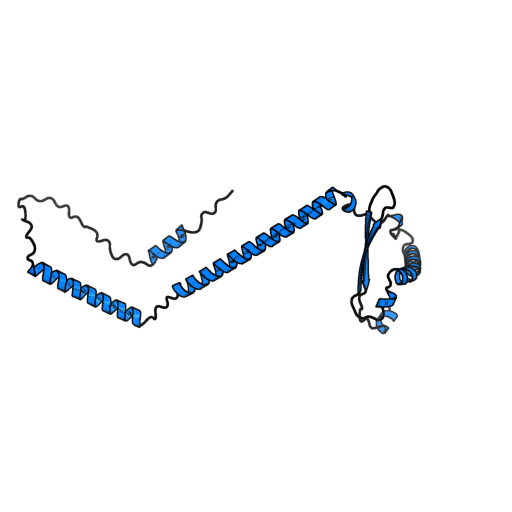 147 ALA A CA 1
ATOM 1128 C C . ALA A 1 147 ? 4.508 -2.982 -45.022 1.00 88.50 147 ALA A C 1
ATOM 1130 O O . ALA A 1 147 ? 5.355 -3.783 -44.627 1.00 88.50 147 ALA A O 1
ATOM 1131 N N . THR A 1 148 ? 4.364 -1.777 -44.456 1.00 88.69 148 THR A N 1
ATOM 1132 C CA . THR A 1 148 ? 5.179 -1.347 -43.311 1.00 88.69 148 THR A CA 1
ATOM 1133 C C . THR A 1 148 ? 4.934 -2.226 -42.083 1.00 88.69 148 THR A C 1
ATOM 1135 O O . THR A 1 148 ? 5.892 -2.611 -41.418 1.00 88.69 148 THR A O 1
ATOM 1138 N N . LEU A 1 149 ? 3.676 -2.578 -41.799 1.00 90.69 149 LEU A N 1
ATOM 1139 C CA . LEU A 1 149 ? 3.303 -3.485 -40.713 1.00 90.69 149 LEU A CA 1
ATOM 1140 C C . LEU A 1 149 ? 3.891 -4.877 -40.930 1.00 90.69 149 LEU A C 1
ATOM 1142 O O . LEU A 1 149 ? 4.509 -5.400 -40.010 1.00 90.69 149 LEU A O 1
ATOM 1146 N N . ALA A 1 150 ? 3.740 -5.448 -42.127 1.00 92.12 150 ALA A N 1
ATOM 1147 C CA . ALA A 1 150 ? 4.289 -6.763 -42.450 1.00 92.12 150 ALA A CA 1
ATOM 1148 C C . ALA A 1 150 ? 5.807 -6.795 -42.215 1.00 92.12 150 ALA A C 1
ATOM 1150 O O . ALA A 1 150 ? 6.297 -7.629 -41.464 1.00 92.12 150 ALA A O 1
ATOM 1151 N N . ARG A 1 151 ? 6.533 -5.790 -42.720 1.00 89.38 151 ARG A N 1
ATOM 1152 C CA . ARG A 1 151 ? 7.984 -5.666 -42.517 1.00 89.38 151 ARG A CA 1
ATOM 1153 C C . ARG A 1 151 ? 8.380 -5.529 -41.042 1.00 89.38 151 ARG A C 1
ATOM 1155 O O . ARG A 1 151 ? 9.406 -6.061 -40.632 1.00 89.38 151 ARG A O 1
ATOM 1162 N N . ILE A 1 152 ? 7.599 -4.787 -40.255 1.00 90.50 152 ILE A N 1
ATOM 1163 C CA . ILE A 1 152 ? 7.802 -4.652 -38.805 1.00 90.50 152 ILE A CA 1
ATOM 1164 C C . ILE A 1 152 ? 7.610 -6.011 -38.122 1.00 90.50 152 ILE A C 1
ATOM 1166 O O . ILE A 1 152 ? 8.444 -6.402 -37.310 1.00 90.50 152 ILE A O 1
ATOM 1170 N N . LEU A 1 153 ? 6.538 -6.734 -38.456 1.00 91.25 153 LEU A N 1
ATOM 1171 C CA . LEU A 1 153 ? 6.266 -8.054 -37.889 1.00 91.25 153 LEU A CA 1
ATOM 1172 C C . LEU A 1 153 ? 7.346 -9.070 -38.256 1.00 91.25 153 LEU A C 1
ATOM 1174 O O . LEU A 1 153 ? 7.778 -9.797 -37.369 1.00 91.25 153 LEU A O 1
ATOM 1178 N N . ASP A 1 154 ? 7.828 -9.078 -39.498 1.00 92.12 154 ASP A N 1
ATOM 1179 C CA . ASP A 1 154 ? 8.910 -9.968 -39.928 1.00 92.12 154 ASP A CA 1
ATOM 1180 C C . ASP A 1 154 ? 10.204 -9.711 -39.135 1.00 92.12 154 ASP A C 1
ATOM 1182 O O . ASP A 1 154 ? 10.847 -10.648 -38.660 1.00 92.12 154 ASP A O 1
ATOM 1186 N N . ASP A 1 155 ? 10.562 -8.440 -38.920 1.00 89.12 155 ASP A N 1
ATOM 1187 C CA . ASP A 1 155 ? 11.726 -8.054 -38.110 1.00 89.12 155 ASP A CA 1
ATOM 1188 C C . ASP A 1 155 ? 11.554 -8.450 -36.629 1.00 89.12 155 ASP A C 1
ATOM 1190 O O . ASP A 1 155 ? 12.475 -8.977 -36.000 1.00 89.12 155 ASP A O 1
ATOM 1194 N N . HIS A 1 156 ? 10.358 -8.262 -36.058 1.00 88.19 156 HIS A N 1
ATOM 1195 C CA . HIS A 1 156 ? 10.059 -8.714 -34.695 1.00 88.19 156 HIS A CA 1
ATOM 1196 C C . HIS A 1 156 ? 10.061 -10.240 -34.564 1.00 88.19 156 HIS A C 1
ATOM 1198 O O . HIS A 1 156 ? 10.569 -10.758 -33.571 1.00 88.19 156 HIS A O 1
ATOM 1204 N N . LEU A 1 157 ? 9.538 -10.961 -35.556 1.00 90.31 157 LEU A N 1
ATOM 1205 C CA . LEU A 1 157 ? 9.518 -12.420 -35.583 1.00 90.31 157 LEU A CA 1
ATOM 1206 C C . LEU A 1 157 ? 10.938 -12.990 -35.673 1.00 90.31 157 LEU A C 1
ATOM 1208 O O . LEU A 1 157 ? 11.261 -13.935 -34.955 1.00 90.31 157 LEU A O 1
ATOM 1212 N N . GLY A 1 158 ? 11.819 -12.368 -36.464 1.00 90.12 158 GLY A N 1
ATOM 1213 C CA . GLY A 1 158 ? 13.239 -12.722 -36.499 1.00 90.12 158 GLY A CA 1
ATOM 1214 C C . GLY A 1 158 ? 13.918 -12.569 -35.131 1.00 90.12 158 GLY A C 1
ATOM 1215 O O . GLY A 1 158 ? 14.617 -13.479 -34.678 1.00 90.12 158 GLY A O 1
ATOM 1216 N N . LYS A 1 159 ? 13.649 -11.459 -34.429 1.00 87.56 159 LYS A N 1
ATOM 1217 C CA . LYS A 1 159 ? 14.198 -11.177 -33.087 1.00 87.56 159 LYS A CA 1
ATOM 1218 C C . LYS A 1 159 ? 13.616 -12.065 -31.992 1.00 87.56 159 LYS A C 1
ATOM 1220 O O . LYS A 1 159 ? 14.315 -12.354 -31.021 1.00 87.56 159 LYS A O 1
ATOM 1225 N N . LEU A 1 160 ? 12.374 -12.526 -32.145 1.00 88.38 160 LEU A N 1
ATOM 1226 C CA . LEU A 1 160 ? 11.692 -13.353 -31.148 1.00 88.38 160 LEU A CA 1
ATOM 1227 C C . LEU A 1 160 ? 12.532 -14.576 -30.769 1.00 88.38 160 LEU A C 1
ATOM 1229 O O . LEU A 1 160 ? 12.683 -14.865 -29.590 1.00 88.38 160 LEU A O 1
ATOM 1233 N N . SER A 1 161 ? 13.137 -15.242 -31.757 1.00 85.94 161 SER A N 1
ATOM 1234 C CA . SER A 1 161 ? 13.987 -16.417 -31.530 1.00 85.94 161 SER A CA 1
ATOM 1235 C C . SER A 1 161 ? 15.180 -16.117 -30.611 1.00 85.94 161 SER A C 1
ATOM 1237 O O . SER A 1 161 ? 15.473 -16.878 -29.690 1.00 85.94 161 SER A O 1
ATOM 1239 N N . THR A 1 162 ? 15.836 -14.974 -30.816 1.00 89.81 162 THR A N 1
ATOM 1240 C CA . THR A 1 162 ? 16.988 -14.555 -30.015 1.00 89.81 162 THR A CA 1
ATOM 1241 C C . THR A 1 162 ? 16.586 -14.112 -28.614 1.00 89.81 162 THR A C 1
ATOM 1243 O O . THR A 1 162 ? 17.266 -14.471 -27.656 1.00 89.81 162 THR A O 1
ATOM 1246 N N . GLU A 1 163 ? 15.463 -13.403 -28.471 1.00 86.12 163 GLU A N 1
ATOM 1247 C CA . GLU A 1 163 ? 14.964 -12.967 -27.160 1.00 86.12 163 GLU A CA 1
ATOM 1248 C C . GLU A 1 163 ? 14.443 -14.143 -26.329 1.00 86.12 163 GLU A C 1
ATOM 1250 O O . GLU A 1 163 ? 14.616 -14.180 -25.112 1.00 86.12 163 GLU A O 1
ATOM 1255 N N . TYR A 1 164 ? 13.873 -15.151 -26.992 1.00 84.69 164 TYR A N 1
ATOM 1256 C CA . TYR A 1 164 ? 13.412 -16.380 -26.356 1.00 84.69 164 TYR A CA 1
ATOM 1257 C C . TYR A 1 164 ? 14.547 -17.142 -25.662 1.00 84.69 164 TYR A C 1
ATOM 1259 O O . TYR A 1 164 ? 14.375 -17.667 -24.561 1.00 84.69 164 TYR A O 1
ATOM 1267 N N . ILE A 1 165 ? 15.729 -17.149 -26.284 1.00 88.31 165 ILE A N 1
ATOM 1268 C CA . ILE A 1 165 ? 16.945 -17.725 -25.705 1.00 88.31 165 ILE A CA 1
ATOM 1269 C C . ILE A 1 165 ? 17.544 -16.776 -24.662 1.00 88.31 165 ILE A C 1
ATOM 1271 O O . ILE A 1 165 ? 17.871 -17.213 -23.563 1.00 88.31 165 ILE A O 1
ATOM 1275 N N . ARG A 1 166 ? 17.666 -15.478 -24.978 1.00 85.88 166 ARG A N 1
ATOM 1276 C CA . ARG A 1 166 ? 18.287 -14.470 -24.099 1.00 85.88 166 ARG A CA 1
ATOM 1277 C C . ARG A 1 166 ? 17.625 -14.404 -22.725 1.00 85.88 166 ARG A C 1
ATOM 1279 O O . ARG A 1 166 ? 18.316 -14.246 -21.724 1.00 85.88 166 ARG A O 1
ATOM 1286 N N . HIS A 1 167 ? 16.302 -14.522 -22.687 1.00 83.62 167 HIS A N 1
ATOM 1287 C CA . HIS A 1 167 ? 15.512 -14.463 -21.461 1.00 83.62 167 HIS A CA 1
ATOM 1288 C C . HIS A 1 167 ? 15.173 -15.839 -20.875 1.00 83.62 167 HIS A C 1
ATOM 1290 O O . HIS A 1 167 ? 14.307 -15.920 -20.009 1.00 83.62 167 HIS A O 1
ATOM 1296 N N . ASP A 1 168 ? 15.831 -16.902 -21.351 1.00 82.56 168 ASP A N 1
ATOM 1297 C CA . ASP A 1 168 ? 15.681 -18.279 -20.864 1.00 82.56 168 ASP A CA 1
ATOM 1298 C C . ASP A 1 168 ? 14.228 -18.803 -20.882 1.00 82.56 168 ASP A C 1
ATOM 1300 O O . ASP A 1 168 ? 13.841 -19.702 -20.139 1.00 82.56 168 ASP A O 1
ATOM 1304 N N . LEU A 1 169 ? 13.386 -18.253 -21.767 1.00 83.50 169 LEU A N 1
ATOM 1305 C CA . LEU A 1 169 ? 11.953 -18.570 -21.812 1.00 83.50 169 LEU A CA 1
ATOM 1306 C C . LEU A 1 169 ? 11.703 -20.024 -22.242 1.00 83.50 169 LEU A C 1
ATOM 1308 O O . LEU A 1 169 ? 10.711 -20.626 -21.835 1.00 83.50 169 LEU A O 1
ATOM 1312 N N . HIS A 1 170 ? 12.631 -20.602 -23.008 1.00 83.25 170 HIS A N 1
ATOM 1313 C CA . HIS A 1 170 ? 12.608 -22.006 -23.423 1.00 83.25 170 HIS A CA 1
ATOM 1314 C C . HIS A 1 170 ? 12.661 -22.995 -22.246 1.00 83.25 170 HIS A C 1
ATOM 1316 O O . HIS A 1 170 ? 12.040 -24.054 -22.313 1.00 83.25 170 HIS A O 1
ATOM 1322 N N . ALA A 1 171 ? 13.341 -22.655 -21.145 1.00 82.69 171 ALA A N 1
ATOM 1323 C CA . ALA A 1 171 ? 13.390 -23.502 -19.952 1.00 82.69 171 ALA A CA 1
ATOM 1324 C C . ALA A 1 171 ? 12.030 -23.576 -19.234 1.00 82.69 171 ALA A C 1
ATOM 1326 O O . ALA A 1 171 ? 11.713 -24.565 -18.570 1.00 82.69 171 ALA A O 1
ATOM 1327 N N . HIS A 1 172 ? 11.205 -22.539 -19.399 1.00 78.12 172 HIS A N 1
ATOM 1328 C CA . HIS A 1 172 ? 9.918 -22.385 -18.726 1.00 78.12 172 HIS A CA 1
ATOM 1329 C C . HIS A 1 172 ? 8.716 -22.768 -19.604 1.00 78.12 172 HIS A C 1
ATOM 1331 O O . HIS A 1 172 ? 7.596 -22.818 -19.099 1.00 78.12 172 HIS A O 1
ATOM 1337 N N . GLU A 1 173 ? 8.922 -23.116 -20.878 1.00 74.25 173 GLU A N 1
ATOM 1338 C CA . GLU A 1 173 ? 7.854 -23.475 -21.826 1.00 74.25 173 GLU A CA 1
ATOM 1339 C C . GLU A 1 173 ? 7.051 -24.713 -21.400 1.00 74.25 173 GLU A C 1
ATOM 1341 O O . GLU A 1 173 ? 5.825 -24.743 -21.497 1.00 74.25 173 GLU A O 1
ATOM 1346 N N . ALA A 1 174 ? 7.741 -25.738 -20.891 1.00 71.69 174 ALA A N 1
ATOM 1347 C CA . ALA A 1 174 ? 7.110 -26.975 -20.434 1.00 71.69 174 ALA A CA 1
ATOM 1348 C C . ALA A 1 174 ? 6.399 -26.809 -19.078 1.00 71.69 174 ALA A C 1
ATOM 1350 O O . ALA A 1 174 ? 5.569 -27.641 -18.698 1.00 71.69 174 ALA A O 1
ATOM 1351 N N . SER A 1 175 ? 6.723 -25.745 -18.337 1.00 74.44 175 SER A N 1
ATOM 1352 C CA . SER A 1 175 ? 6.122 -25.459 -17.041 1.00 74.44 175 SER A CA 1
ATOM 1353 C C . SER A 1 175 ? 4.799 -24.712 -17.219 1.00 74.44 175 SER A C 1
ATOM 1355 O O . SER A 1 175 ? 4.713 -23.706 -17.914 1.00 74.44 175 SER A O 1
ATOM 1357 N N . ARG A 1 176 ? 3.737 -25.188 -16.560 1.00 70.25 176 ARG A N 1
ATOM 1358 C CA . ARG A 1 176 ? 2.449 -24.466 -16.474 1.00 70.25 176 ARG A CA 1
ATOM 1359 C C . ARG A 1 176 ? 2.444 -23.397 -15.379 1.00 70.25 176 ARG A C 1
ATOM 1361 O O . ARG A 1 176 ? 1.397 -22.845 -15.048 1.00 70.25 176 ARG A O 1
ATOM 1368 N N . GLU A 1 177 ? 3.594 -23.160 -14.767 1.00 76.94 177 GLU A N 1
ATOM 1369 C CA . GLU A 1 177 ? 3.737 -22.213 -13.676 1.00 76.94 177 GLU A CA 1
ATOM 1370 C C . GLU A 1 177 ? 3.950 -20.806 -14.226 1.00 76.94 177 GLU A C 1
ATOM 1372 O O . GLU A 1 177 ? 4.499 -20.596 -15.308 1.00 76.94 177 GLU A O 1
ATOM 1377 N N . ARG A 1 178 ? 3.479 -19.812 -13.474 1.00 76.50 178 ARG A N 1
ATOM 1378 C CA . ARG A 1 178 ? 3.673 -18.413 -13.838 1.00 76.50 178 ARG A CA 1
ATOM 1379 C C . ARG A 1 178 ? 5.136 -18.043 -13.604 1.00 76.50 178 ARG A C 1
ATOM 1381 O O . ARG A 1 178 ? 5.551 -17.897 -12.458 1.00 76.50 178 ARG A O 1
ATOM 1388 N N . TYR A 1 179 ? 5.881 -17.836 -14.682 1.00 81.00 179 TYR A N 1
ATOM 1389 C CA . TYR A 1 179 ? 7.244 -17.319 -14.616 1.00 81.00 179 TYR A CA 1
ATOM 1390 C C . TYR A 1 179 ? 7.228 -15.792 -14.666 1.00 81.00 179 TYR A C 1
ATOM 1392 O O . TYR A 1 179 ? 6.611 -15.203 -15.554 1.00 81.00 179 TYR A O 1
ATOM 1400 N N . VAL A 1 180 ? 7.893 -15.150 -13.707 1.00 84.19 180 VAL A N 1
ATOM 1401 C CA . VAL A 1 180 ? 8.138 -13.705 -13.687 1.00 84.19 180 VAL A CA 1
ATOM 1402 C C . VAL A 1 180 ? 9.613 -13.516 -13.392 1.00 84.19 180 VAL A C 1
ATOM 1404 O O . VAL A 1 180 ? 10.080 -13.914 -12.326 1.00 84.19 180 VAL A O 1
ATOM 1407 N N . HIS A 1 181 ? 10.326 -12.877 -14.309 1.00 83.50 181 HIS A N 1
ATOM 1408 C CA . HIS A 1 181 ? 11.710 -12.488 -14.103 1.00 83.50 181 HIS A CA 1
ATOM 1409 C C . HIS A 1 181 ? 11.851 -10.983 -14.245 1.00 83.50 181 HIS A C 1
ATOM 1411 O O . HIS A 1 181 ? 11.305 -10.363 -15.159 1.00 83.50 181 HIS A O 1
ATOM 1417 N N . VAL A 1 182 ? 12.542 -10.395 -13.274 1.00 84.31 182 VAL A N 1
ATOM 1418 C CA . VAL A 1 182 ? 12.763 -8.959 -13.166 1.00 84.31 182 VAL A CA 1
ATOM 1419 C C . VAL A 1 182 ? 14.262 -8.741 -13.057 1.00 84.31 182 VAL A C 1
ATOM 1421 O O . VAL A 1 182 ? 14.880 -9.102 -12.057 1.00 84.31 182 VAL A O 1
ATOM 1424 N N . GLN A 1 183 ? 14.839 -8.143 -14.090 1.00 80.31 183 GLN A N 1
ATOM 1425 C CA . GLN A 1 183 ? 16.236 -7.739 -14.129 1.00 80.31 183 GLN A CA 1
ATOM 1426 C C . GLN A 1 183 ? 16.308 -6.218 -14.074 1.00 80.31 183 GLN A C 1
ATOM 1428 O O . GLN A 1 183 ? 15.640 -5.517 -14.833 1.00 80.31 183 GLN A O 1
ATOM 1433 N N . LEU A 1 184 ? 17.110 -5.719 -13.142 1.00 76.38 184 LEU A N 1
ATOM 1434 C CA . LEU A 1 184 ? 17.477 -4.315 -13.059 1.00 76.38 184 LEU A CA 1
ATOM 1435 C C . LEU A 1 184 ? 18.891 -4.200 -13.610 1.00 76.38 184 LEU A C 1
ATOM 1437 O O . LEU A 1 184 ? 19.822 -4.757 -13.031 1.00 76.38 184 LEU A O 1
ATOM 1441 N N . GLU A 1 185 ? 19.032 -3.518 -14.737 1.00 73.25 185 GLU A N 1
ATOM 1442 C CA . GLU A 1 185 ? 20.329 -3.189 -15.309 1.00 73.25 185 GLU A CA 1
ATOM 1443 C C . GLU A 1 185 ? 20.618 -1.711 -15.051 1.00 73.25 185 GLU A C 1
ATOM 1445 O O . GLU A 1 185 ? 19.852 -0.825 -15.444 1.00 73.25 185 GLU A O 1
ATOM 1450 N N . ASP A 1 186 ? 21.734 -1.450 -14.374 1.00 67.81 186 ASP A N 1
ATOM 1451 C CA . ASP A 1 186 ? 22.317 -0.116 -14.302 1.00 67.81 186 ASP A CA 1
ATOM 1452 C C . ASP A 1 186 ? 23.044 0.118 -15.636 1.00 67.81 186 ASP A C 1
ATOM 1454 O O . ASP A 1 186 ? 24.095 -0.467 -15.895 1.00 67.81 186 ASP A O 1
ATOM 1458 N N . SER A 1 187 ? 22.459 0.929 -16.519 1.00 64.19 187 SER A N 1
ATOM 1459 C CA . SER A 1 187 ? 23.090 1.323 -17.778 1.00 64.19 187 SER A CA 1
ATOM 1460 C C . SER A 1 187 ? 23.848 2.631 -17.565 1.00 64.19 187 SER A C 1
ATOM 1462 O O . SER A 1 187 ? 23.255 3.689 -17.329 1.00 64.19 187 SER A O 1
ATOM 1464 N N . GLU A 1 188 ? 25.174 2.535 -17.649 1.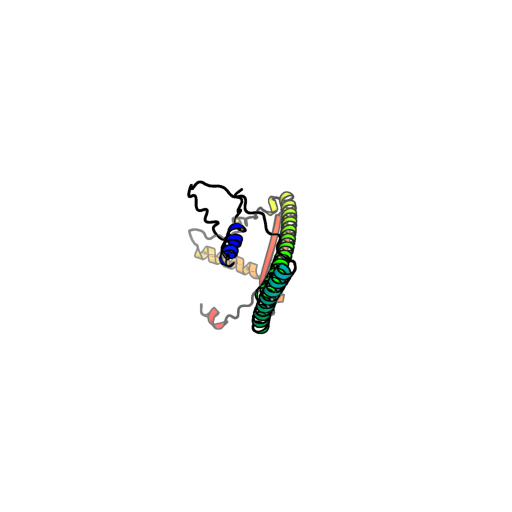00 62.00 188 GLU A N 1
ATOM 1465 C CA . GLU A 1 188 ? 26.122 3.656 -17.661 1.00 62.00 188 GLU A CA 1
ATOM 1466 C C . GLU A 1 188 ? 26.515 4.038 -19.104 1.00 62.00 188 GLU A C 1
ATOM 1468 O O . GLU A 1 188 ? 27.641 4.460 -19.366 1.00 62.00 188 GLU A O 1
ATOM 1473 N N . ASP A 1 189 ? 25.612 3.858 -20.075 1.00 52.75 189 ASP A N 1
ATOM 1474 C CA . ASP A 1 189 ? 25.874 4.238 -21.467 1.00 52.75 189 ASP A CA 1
ATOM 1475 C C . ASP A 1 189 ? 25.762 5.769 -21.632 1.00 52.75 189 ASP A C 1
ATOM 1477 O O . ASP A 1 189 ? 24.735 6.312 -22.045 1.00 52.75 189 ASP A O 1
ATOM 1481 N N . GLY A 1 190 ? 26.851 6.470 -21.293 1.00 57.56 190 GLY A N 1
ATOM 1482 C CA . GLY A 1 190 ? 27.020 7.930 -21.359 1.00 57.56 190 GLY A CA 1
ATOM 1483 C C . GLY A 1 190 ? 27.164 8.598 -19.982 1.00 57.56 190 GLY A C 1
ATOM 1484 O O . GLY A 1 190 ? 27.165 7.929 -18.955 1.00 57.56 190 GLY A O 1
ATOM 1485 N N . ASP A 1 191 ? 27.228 9.938 -19.935 1.00 55.19 191 ASP A N 1
ATOM 1486 C CA . ASP A 1 191 ? 27.259 10.749 -18.690 1.00 55.19 191 ASP A CA 1
ATOM 1487 C C . ASP A 1 191 ? 25.985 10.598 -17.807 1.00 55.19 191 ASP A C 1
ATOM 1489 O O . ASP A 1 191 ? 25.780 11.337 -16.836 1.00 55.19 191 ASP A O 1
ATOM 1493 N N . GLU A 1 192 ? 25.081 9.671 -18.138 1.00 58.06 192 GLU A N 1
ATOM 1494 C CA . GLU A 1 192 ? 23.786 9.484 -17.491 1.00 58.06 192 GLU A CA 1
ATOM 1495 C C . GLU A 1 192 ? 23.602 8.046 -17.002 1.00 58.06 192 GLU A C 1
ATOM 1497 O O . GLU A 1 192 ? 23.337 7.135 -17.778 1.00 58.06 192 GLU A O 1
ATOM 1502 N N . ALA A 1 193 ? 23.661 7.859 -15.681 1.00 60.31 193 ALA A N 1
ATOM 1503 C CA . ALA A 1 193 ? 23.232 6.618 -15.050 1.00 60.31 193 ALA A CA 1
ATOM 1504 C C . ALA A 1 193 ? 21.711 6.457 -15.219 1.00 60.31 193 ALA A C 1
ATOM 1506 O O . ALA A 1 193 ? 20.930 7.190 -14.597 1.00 60.31 193 ALA A O 1
ATOM 1507 N N . SER A 1 194 ? 21.299 5.507 -16.058 1.00 65.31 194 SER A N 1
ATOM 1508 C CA . SER A 1 194 ? 19.901 5.131 -16.264 1.00 65.31 194 SER A CA 1
ATOM 1509 C C . SER A 1 194 ? 19.649 3.731 -15.712 1.00 65.31 194 SER A C 1
ATOM 1511 O O . SER A 1 194 ? 20.516 2.864 -15.761 1.00 65.31 194 SER A O 1
ATOM 1513 N N . LEU A 1 195 ? 18.470 3.522 -15.131 1.00 69.38 195 LEU A N 1
ATOM 1514 C CA . LEU A 1 195 ? 18.088 2.241 -14.543 1.00 69.38 195 LEU A CA 1
ATOM 1515 C C . LEU A 1 195 ? 17.055 1.611 -15.462 1.00 69.38 195 LEU A C 1
ATOM 1517 O O . LEU A 1 195 ? 15.955 2.144 -15.629 1.00 69.38 195 LEU A O 1
ATOM 1521 N N . VAL A 1 196 ? 17.438 0.516 -16.107 1.00 71.44 196 VAL A N 1
ATOM 1522 C CA . VAL A 1 196 ? 16.594 -0.190 -17.062 1.00 71.44 196 VAL A CA 1
ATOM 1523 C C . VAL A 1 196 ? 15.994 -1.399 -16.363 1.00 71.44 196 VAL A C 1
ATOM 1525 O O . VAL A 1 196 ? 16.693 -2.302 -15.911 1.00 71.44 196 VAL A O 1
ATOM 1528 N N . LEU A 1 197 ? 14.667 -1.395 -16.255 1.00 78.62 197 LEU A N 1
ATOM 1529 C CA . LEU A 1 197 ? 13.904 -2.517 -15.731 1.00 78.62 197 LEU A CA 1
ATOM 1530 C C . LEU A 1 197 ? 13.478 -3.416 -16.892 1.00 78.62 197 LEU A C 1
ATOM 1532 O O . LEU A 1 197 ? 12.576 -3.064 -17.655 1.00 78.62 197 LEU A O 1
ATOM 1536 N N . HIS A 1 198 ? 14.092 -4.587 -16.999 1.00 78.88 198 HIS A N 1
ATOM 1537 C CA . HIS A 1 198 ? 13.645 -5.651 -17.885 1.00 78.88 198 HIS A CA 1
ATOM 1538 C C . HIS A 1 198 ? 12.721 -6.588 -17.109 1.00 78.88 198 HIS A C 1
ATOM 1540 O O . HIS A 1 198 ? 13.123 -7.196 -16.120 1.00 78.88 198 HIS A O 1
ATOM 1546 N N . MET A 1 199 ? 11.467 -6.700 -17.549 1.00 82.25 199 MET A N 1
ATOM 1547 C CA . MET A 1 199 ? 10.508 -7.647 -16.986 1.00 82.25 199 MET A CA 1
ATOM 1548 C C . MET A 1 199 ? 10.072 -8.625 -18.070 1.00 82.25 199 MET A C 1
ATOM 1550 O O . MET A 1 199 ? 9.502 -8.212 -19.081 1.00 82.25 199 MET A O 1
ATOM 1554 N N . THR A 1 200 ? 10.289 -9.914 -17.838 1.00 83.12 200 THR A N 1
ATOM 1555 C CA . THR A 1 200 ? 9.742 -10.987 -18.667 1.00 83.12 200 THR A CA 1
ATOM 1556 C C . THR A 1 200 ? 8.732 -11.786 -17.865 1.00 83.12 200 THR A C 1
ATOM 1558 O O . THR A 1 200 ? 8.921 -12.079 -16.685 1.00 83.12 200 THR A O 1
ATOM 1561 N N . VAL A 1 201 ? 7.595 -12.084 -18.492 1.00 82.69 201 VAL A N 1
ATOM 1562 C CA . VAL A 1 201 ? 6.511 -12.816 -17.840 1.00 82.69 201 VAL A CA 1
ATOM 1563 C C . VAL A 1 201 ? 5.961 -13.866 -18.787 1.00 82.69 201 VAL A C 1
ATOM 1565 O O . VAL A 1 201 ? 5.545 -13.535 -19.897 1.00 82.69 201 VAL A O 1
ATOM 1568 N N . CYS A 1 202 ? 5.891 -15.111 -18.326 1.00 79.56 202 CYS A N 1
ATOM 1569 C CA . CYS A 1 202 ? 5.209 -16.192 -19.028 1.00 79.56 202 CYS A CA 1
ATOM 1570 C C . CYS A 1 202 ? 3.879 -16.502 -18.347 1.00 79.56 202 CYS A C 1
ATOM 1572 O O . CYS A 1 202 ? 3.799 -16.667 -17.127 1.00 79.56 202 CYS A O 1
ATOM 1574 N N . HIS A 1 203 ? 2.835 -16.626 -19.162 1.00 77.25 203 HIS A N 1
ATOM 1575 C CA . HIS A 1 203 ? 1.528 -17.111 -18.741 1.00 77.25 203 HIS A CA 1
ATOM 1576 C C . HIS A 1 203 ? 1.104 -18.228 -19.693 1.00 77.25 203 HIS A C 1
ATOM 1578 O O . HIS A 1 203 ? 1.154 -18.047 -20.909 1.00 77.25 203 HIS A O 1
ATOM 1584 N N . SER A 1 204 ? 0.662 -19.363 -19.155 1.00 76.75 204 SER A N 1
ATOM 1585 C CA . SER A 1 204 ? 0.042 -20.415 -19.959 1.00 76.75 204 SER A CA 1
ATOM 1586 C C . SER A 1 204 ? -1.447 -20.120 -20.131 1.00 76.75 204 SER A C 1
ATOM 1588 O O . SER A 1 204 ? -2.173 -20.024 -19.138 1.00 76.75 204 SER A O 1
ATOM 1590 N N . TRP A 1 205 ? -1.912 -20.018 -21.375 1.00 75.44 205 TRP A N 1
ATOM 1591 C CA . TRP A 1 205 ? -3.333 -19.884 -21.698 1.00 75.44 205 TRP A CA 1
ATOM 1592 C C . TRP A 1 205 ? -3.824 -21.184 -22.342 1.00 75.44 205 TRP A C 1
ATOM 1594 O O . TRP A 1 205 ? -3.217 -21.633 -23.316 1.00 75.44 205 TRP A O 1
ATOM 1604 N N . PRO A 1 206 ? -4.896 -21.816 -21.834 1.00 74.75 206 PRO A N 1
ATOM 1605 C CA . PRO A 1 206 ? -5.461 -23.002 -22.461 1.00 74.75 206 PRO A CA 1
ATOM 1606 C C . PRO A 1 206 ? -6.272 -22.577 -23.689 1.00 74.75 206 PRO A C 1
ATOM 1608 O O . PRO A 1 206 ? -7.476 -22.354 -23.593 1.00 74.75 206 PRO A O 1
ATOM 1611 N N . VAL A 1 207 ? -5.614 -22.429 -24.838 1.00 75.31 207 VAL A N 1
ATOM 1612 C CA . VAL A 1 207 ? -6.303 -22.162 -26.107 1.00 75.31 207 VAL A CA 1
ATOM 1613 C C . VAL A 1 207 ? -6.364 -23.454 -26.923 1.00 75.31 207 VAL A C 1
ATOM 1615 O O . VAL A 1 207 ? -5.323 -24.086 -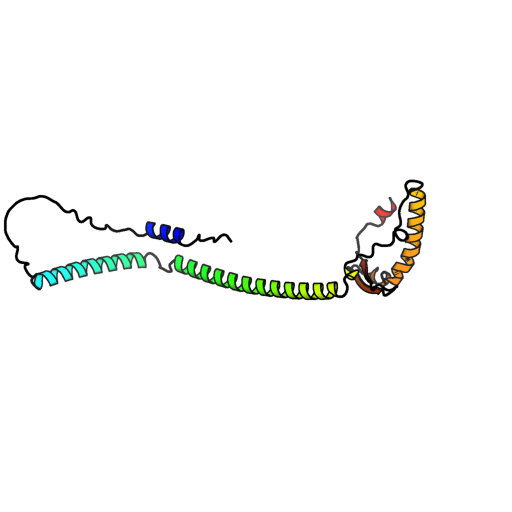27.129 1.00 75.31 207 VAL A O 1
ATOM 1618 N N . PRO A 1 208 ? -7.548 -23.885 -27.391 1.00 75.69 208 PRO A N 1
ATOM 1619 C CA . PRO A 1 208 ? -7.647 -25.010 -28.309 1.00 75.69 208 PRO A CA 1
ATOM 1620 C C . PRO A 1 208 ? -6.952 -24.650 -29.629 1.00 75.69 208 PRO A C 1
ATOM 1622 O O . PRO A 1 208 ? -7.406 -23.794 -30.382 1.00 75.69 208 PRO A O 1
ATOM 1625 N N . PHE A 1 209 ? -5.843 -25.332 -29.923 1.00 65.69 209 PHE A N 1
ATOM 1626 C CA . PHE A 1 209 ? -5.021 -25.109 -31.122 1.00 65.69 209 PHE A CA 1
ATOM 1627 C C . PHE A 1 209 ? -5.829 -25.143 -32.434 1.00 65.69 209 PHE A C 1
ATOM 1629 O O . PHE A 1 209 ? -5.510 -24.431 -33.383 1.00 65.69 209 PHE A O 1
ATOM 1636 N N . MET A 1 210 ? -6.915 -25.922 -32.464 1.00 72.56 210 MET A N 1
ATOM 1637 C CA . MET A 1 210 ? -7.794 -26.057 -33.630 1.00 72.56 210 MET A CA 1
ATOM 1638 C C . MET A 1 210 ? -8.593 -24.783 -33.946 1.00 72.56 210 MET A C 1
ATOM 1640 O O . MET A 1 210 ? -8.958 -24.582 -35.098 1.00 72.56 210 MET A O 1
ATOM 1644 N N . GLU A 1 211 ? -8.851 -23.917 -32.962 1.00 69.19 211 GLU A N 1
ATOM 1645 C CA . GLU A 1 211 ? -9.583 -22.658 -33.172 1.00 69.19 211 GLU A CA 1
ATOM 1646 C C . GLU A 1 211 ? -8.662 -21.527 -33.652 1.00 69.19 211 GLU A C 1
ATOM 1648 O O . GLU A 1 211 ? -9.099 -20.652 -34.394 1.00 69.19 211 GLU A O 1
ATOM 1653 N N . LEU A 1 212 ? -7.373 -21.567 -33.292 1.00 65.44 212 LEU A N 1
ATOM 1654 C CA . LEU A 1 212 ? -6.382 -20.570 -33.717 1.00 65.44 212 LEU A CA 1
ATOM 1655 C C . LEU A 1 212 ? -5.984 -20.704 -35.191 1.00 65.44 212 LEU A C 1
ATOM 1657 O O . LEU A 1 212 ? -5.712 -19.699 -35.834 1.00 65.44 212 LEU A O 1
ATOM 1661 N N . ALA A 1 213 ? -5.946 -21.925 -35.727 1.00 59.44 213 ALA A N 1
ATOM 1662 C CA . ALA A 1 213 ? -5.537 -22.180 -37.111 1.00 59.44 213 ALA A CA 1
ATOM 1663 C C . ALA A 1 213 ? -6.612 -21.825 -38.161 1.00 59.44 213 ALA A C 1
ATOM 1665 O O . ALA A 1 213 ? -6.334 -21.882 -39.357 1.00 59.44 213 ALA A O 1
ATOM 1666 N N . ALA A 1 214 ? -7.838 -21.513 -37.726 1.00 55.12 214 ALA A N 1
ATOM 1667 C CA . ALA A 1 214 ? -8.976 -21.198 -38.592 1.00 55.12 214 ALA A CA 1
ATOM 1668 C C . ALA A 1 214 ? -9.209 -19.685 -38.798 1.00 55.12 214 ALA A C 1
ATOM 1670 O O . ALA A 1 214 ? -10.140 -19.316 -39.518 1.00 55.12 214 ALA A O 1
ATOM 1671 N N . LEU A 1 215 ? -8.396 -18.833 -38.162 1.00 47.84 215 LEU A N 1
ATOM 1672 C CA . LEU A 1 215 ? -8.367 -17.371 -38.317 1.00 47.84 215 LEU A CA 1
ATOM 1673 C C . LEU A 1 215 ? -7.298 -16.953 -39.332 1.00 47.84 215 LEU A C 1
ATOM 1675 O O . LEU A 1 215 ? -7.569 -15.982 -40.073 1.00 47.84 215 LEU A O 1
#